Protein AF-0000000077121027 (afdb_homodimer)

Structure (mmCIF, N/CA/C/O backbone):
data_AF-0000000077121027-model_v1
#
loop_
_entity.id
_entity.type
_entity.pdbx_description
1 polymer 'Similar to stress responsive A/B barrel domain protein'
#
loop_
_atom_site.group_PDB
_atom_site.id
_atom_site.type_symbol
_atom_site.label_atom_id
_atom_site.label_alt_id
_atom_site.label_comp_id
_atom_site.label_asym_id
_atom_site.label_entity_id
_atom_site.label_seq_id
_atom_site.pdbx_PDB_ins_code
_atom_site.Cartn_x
_atom_site.Cartn_y
_atom_site.Cartn_z
_atom_site.occupancy
_atom_site.B_iso_or_equiv
_atom_site.auth_seq_id
_atom_site.auth_comp_id
_atom_site.auth_asym_id
_atom_site.auth_atom_id
_atom_site.pdbx_PDB_model_num
ATOM 1 N N . MET A 1 1 ? 12.188 3.838 -13.648 1 76.25 1 MET A N 1
ATOM 2 C CA . MET A 1 1 ? 11.18 2.961 -13.062 1 76.25 1 MET A CA 1
ATOM 3 C C . MET A 1 1 ? 10.57 3.59 -11.812 1 76.25 1 MET A C 1
ATOM 5 O O . MET A 1 1 ? 11.281 4.152 -10.984 1 76.25 1 MET A O 1
ATOM 9 N N . PRO A 1 2 ? 9.32 3.598 -11.68 1 83.75 2 PRO A N 1
ATOM 10 C CA . PRO A 1 2 ? 8.734 4.285 -10.523 1 83.75 2 PRO A CA 1
ATOM 11 C C . PRO A 1 2 ? 9.055 3.594 -9.203 1 83.75 2 PRO A C 1
ATOM 13 O O . PRO A 1 2 ? 9.422 2.416 -9.188 1 83.75 2 PRO A O 1
ATOM 16 N N . PHE A 1 3 ? 9.102 4.418 -8.195 1 87.81 3 PHE A N 1
ATOM 17 C CA . PHE A 1 3 ? 9.297 3.979 -6.82 1 87.81 3 PHE A CA 1
ATOM 18 C C . PHE A 1 3 ? 8.016 4.164 -6.012 1 87.81 3 PHE A C 1
ATOM 20 O O . PHE A 1 3 ? 7.395 5.23 -6.059 1 87.81 3 PHE A O 1
ATOM 27 N N . TYR A 1 4 ? 7.621 3.037 -5.355 1 90.06 4 TYR A N 1
ATOM 28 C CA . TYR A 1 4 ? 6.402 3.111 -4.562 1 90.06 4 TYR A CA 1
ATOM 29 C C . TYR A 1 4 ? 6.715 3.012 -3.072 1 90.06 4 TYR A C 1
ATOM 31 O O . TYR A 1 4 ? 7.562 2.217 -2.662 1 90.06 4 TYR A O 1
ATOM 39 N N . GLN A 1 5 ? 6.039 3.848 -2.303 1 90.94 5 GLN A N 1
ATOM 40 C CA . GLN A 1 5 ? 6.121 3.811 -0.845 1 90.94 5 GLN A CA 1
ATOM 41 C C . GLN A 1 5 ? 4.734 3.695 -0.221 1 90.94 5 GLN A C 1
ATOM 43 O O . GLN A 1 5 ? 3.82 4.441 -0.58 1 90.94 5 GLN A O 1
ATOM 48 N N . MET A 1 6 ? 4.617 2.699 0.62 1 92.06 6 MET A N 1
ATOM 49 C CA . MET A 1 6 ? 3.379 2.498 1.367 1 92.06 6 MET A CA 1
ATOM 50 C C . MET A 1 6 ? 3.57 2.838 2.842 1 92.06 6 MET A C 1
ATOM 52 O O . MET A 1 6 ? 4.523 2.377 3.469 1 92.06 6 MET A O 1
ATOM 56 N N . SER A 1 7 ? 2.709 3.711 3.303 1 93.25 7 SER A N 1
ATOM 57 C CA . SER A 1 7 ? 2.842 4.195 4.672 1 93.25 7 SER A CA 1
ATOM 58 C C . SER A 1 7 ? 1.546 4 5.453 1 93.25 7 SER A C 1
ATOM 60 O O . SER A 1 7 ? 0.454 4.109 4.895 1 93.25 7 SER A O 1
ATOM 62 N N . PHE A 1 8 ? 1.716 3.758 6.723 1 93.69 8 PHE A N 1
ATOM 63 C CA . PHE A 1 8 ? 0.616 3.586 7.664 1 93.69 8 PHE A CA 1
ATOM 64 C C . PHE A 1 8 ? 0.786 4.504 8.867 1 93.69 8 PHE A C 1
ATOM 66 O O . PHE A 1 8 ? 1.898 4.684 9.367 1 93.69 8 PHE A O 1
ATOM 73 N N . PHE A 1 9 ? -0.33 5.043 9.336 1 95.69 9 PHE A N 1
ATOM 74 C CA . PHE A 1 9 ? -0.286 6 10.43 1 95.69 9 PHE A CA 1
ATOM 75 C C . PHE A 1 9 ? -1.341 5.668 11.477 1 95.69 9 PHE A C 1
ATOM 77 O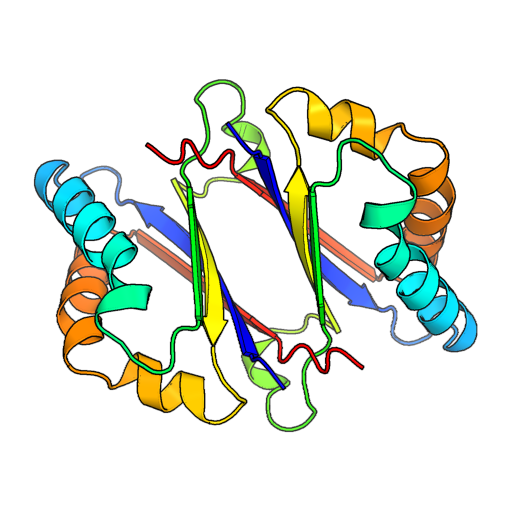 O . PHE A 1 9 ? -2.496 5.402 11.141 1 95.69 9 PHE A O 1
ATOM 84 N N . LYS A 1 10 ? -0.955 5.633 12.664 1 96.56 10 LYS A N 1
ATOM 85 C CA . LYS A 1 10 ? -1.857 5.52 13.805 1 96.56 10 LYS A CA 1
ATOM 86 C C . LYS A 1 10 ? -1.862 6.801 14.633 1 96.56 10 LYS A C 1
ATOM 88 O O . LYS A 1 10 ? -0.822 7.223 15.141 1 96.56 10 LYS A O 1
ATOM 93 N N . PHE A 1 11 ? -3.01 7.398 14.805 1 97.62 11 PHE A N 1
ATOM 94 C CA . PHE A 1 11 ? -3.111 8.648 15.547 1 97.62 11 PHE A CA 1
ATOM 95 C C . PHE A 1 11 ? -3.002 8.406 17.047 1 97.62 11 PHE A C 1
ATOM 97 O O . PHE A 1 11 ? -3.4 7.348 17.531 1 97.62 11 PHE A O 1
ATOM 104 N N . LYS A 1 12 ? -2.447 9.445 17.703 1 98.25 12 LYS A N 1
ATOM 105 C CA . LYS A 1 12 ? -2.574 9.469 19.156 1 98.25 12 LYS A CA 1
ATOM 106 C C . LYS A 1 12 ? -4.039 9.539 19.578 1 98.25 12 LYS A C 1
ATOM 108 O O . LYS A 1 12 ? -4.84 10.234 18.953 1 98.25 12 LYS A O 1
ATOM 113 N N . PRO A 1 13 ? -4.289 8.859 20.688 1 96.94 13 PRO A N 1
ATOM 114 C CA . PRO A 1 13 ? -5.68 8.914 21.141 1 96.94 13 PRO A CA 1
ATOM 115 C C . PRO A 1 13 ? -6.16 10.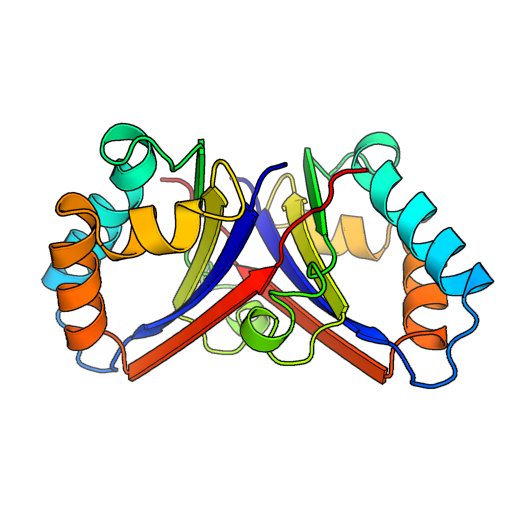336 21.422 1 96.94 13 PRO A C 1
ATOM 117 O O . PRO A 1 13 ? -7.352 10.633 21.281 1 96.94 13 PRO A O 1
ATOM 120 N N . ASP A 1 14 ? -5.27 11.219 21.719 1 97.38 14 ASP A N 1
ATOM 121 C CA . ASP A 1 14 ? -5.641 12.578 22.078 1 97.38 14 ASP A CA 1
ATOM 122 C C . ASP A 1 14 ? -5.188 13.578 21.016 1 97.38 14 ASP A C 1
ATOM 124 O O . ASP A 1 14 ? -5.082 14.781 21.297 1 97.38 14 ASP A O 1
ATOM 128 N N . ALA A 1 15 ? -4.922 13.062 19.875 1 97.75 15 ALA A N 1
ATOM 129 C CA . ALA A 1 15 ? -4.504 13.961 18.812 1 97.75 15 ALA A CA 1
ATOM 130 C C . ALA A 1 15 ? -5.566 15.023 18.531 1 97.75 15 ALA A C 1
ATOM 132 O O . ALA A 1 15 ? -6.762 14.719 18.516 1 97.75 15 ALA A O 1
ATOM 133 N N . ASP A 1 16 ? -5.133 16.25 18.297 1 97.75 16 ASP A N 1
ATOM 134 C CA . ASP A 1 16 ? -6.027 17.359 17.969 1 97.75 16 ASP A CA 1
ATOM 135 C C . ASP A 1 16 ? -6.684 17.156 16.609 1 97.75 16 ASP A C 1
ATOM 137 O O . ASP A 1 16 ? -5.996 17.109 15.578 1 97.75 16 ASP A O 1
ATOM 141 N N . PRO A 1 17 ? -8.039 17.094 16.594 1 97.12 17 PRO A N 1
ATOM 142 C CA . PRO A 1 17 ? -8.727 16.859 15.312 1 97.12 17 PRO A CA 1
ATOM 143 C C . PRO A 1 17 ? -8.438 17.938 14.273 1 97.12 17 PRO A C 1
ATOM 145 O O . PRO A 1 17 ? -8.414 17.656 13.078 1 97.12 17 PRO A O 1
ATOM 148 N N . ALA A 1 18 ? -8.219 19.078 14.711 1 97.81 18 ALA A N 1
ATOM 149 C CA . ALA A 1 18 ? -7.902 20.156 13.773 1 97.81 18 ALA A CA 1
ATOM 150 C C . ALA A 1 18 ? -6.551 19.938 13.109 1 97.81 18 ALA A C 1
ATOM 152 O O . ALA A 1 18 ? -6.387 20.203 11.914 1 97.81 18 ALA A O 1
ATOM 153 N N . LEU A 1 19 ? -5.582 19.422 13.844 1 97.81 19 LEU A N 1
ATOM 154 C CA . LEU A 1 19 ? -4.266 19.125 13.289 1 97.81 19 LEU A CA 1
ATOM 155 C C . LEU A 1 19 ? -4.328 17.938 12.352 1 97.81 19 LEU A C 1
ATOM 157 O O . LEU A 1 19 ? -3.621 17.891 11.336 1 97.81 19 LEU A O 1
ATOM 161 N N . ILE A 1 20 ? -5.168 16.969 12.688 1 96.62 20 ILE A N 1
ATOM 162 C CA . ILE A 1 20 ? -5.371 15.82 11.805 1 96.62 20 ILE A CA 1
ATOM 163 C C . ILE A 1 20 ? -5.934 16.297 10.469 1 96.62 20 ILE A C 1
ATOM 165 O O . ILE A 1 20 ? -5.438 15.906 9.406 1 96.62 20 ILE A O 1
ATOM 169 N N . GLN A 1 21 ? -6.945 17.188 10.523 1 95.94 21 GLN A N 1
ATOM 170 C CA . GLN A 1 21 ? -7.555 17.688 9.297 1 95.94 21 GLN A CA 1
ATOM 171 C C . GLN A 1 21 ? -6.543 18.484 8.469 1 95.94 21 GLN A C 1
ATOM 173 O O . GLN A 1 21 ? -6.504 18.344 7.242 1 95.94 21 GLN A O 1
ATOM 178 N N . GLU A 1 22 ? -5.793 19.266 9.141 1 96.75 22 GLU A N 1
ATOM 179 C CA . GLU A 1 22 ? -4.742 20.016 8.453 1 96.75 22 GLU A CA 1
ATOM 180 C C . GLU A 1 22 ? -3.744 19.078 7.785 1 96.75 22 GLU A C 1
ATOM 182 O O . GLU A 1 22 ? -3.369 19.281 6.629 1 96.75 22 GLU A O 1
ATOM 187 N N . TRP A 1 23 ? -3.326 18.031 8.492 1 96.94 23 TRP A N 1
ATOM 188 C CA . TRP A 1 23 ? -2.367 17.047 7.996 1 96.94 23 TRP A CA 1
ATOM 189 C C . TRP A 1 23 ? -2.908 16.328 6.762 1 96.94 23 TRP A C 1
ATOM 191 O O . TRP A 1 23 ? -2.217 16.219 5.746 1 96.94 23 TRP A O 1
ATOM 201 N N . LEU A 1 24 ? -4.129 15.938 6.832 1 94.06 24 LEU A N 1
ATOM 202 C CA . LEU A 1 24 ? -4.766 15.25 5.711 1 94.06 24 LEU A CA 1
ATOM 203 C C . LEU A 1 24 ? -4.859 16.172 4.496 1 94.06 24 LEU A C 1
ATOM 205 O O . LEU A 1 24 ? -4.555 15.758 3.377 1 94.06 24 LEU A O 1
ATOM 209 N N . ALA A 1 25 ? -5.262 17.406 4.703 1 94 25 ALA A N 1
ATOM 210 C CA . ALA A 1 25 ? -5.43 18.375 3.617 1 94 25 ALA A CA 1
ATOM 211 C C . ALA A 1 25 ? -4.102 18.656 2.924 1 94 25 ALA A C 1
ATOM 213 O O . ALA A 1 25 ? -4.023 18.672 1.693 1 94 25 ALA A O 1
ATOM 214 N N . ILE A 1 26 ? -3.051 18.859 3.68 1 94.81 26 ILE A N 1
ATOM 215 C CA . ILE A 1 26 ? -1.741 19.156 3.111 1 94.81 26 ILE A CA 1
ATOM 216 C C . ILE A 1 26 ? -1.213 17.938 2.359 1 94.81 26 ILE A C 1
ATOM 218 O O . ILE A 1 26 ? -0.675 18.062 1.257 1 94.81 26 ILE A O 1
ATOM 222 N N . SER A 1 27 ? -1.345 16.75 2.969 1 93.69 27 SER A N 1
ATOM 223 C CA . SER A 1 27 ? -0.814 15.523 2.389 1 93.69 27 SER A CA 1
ATOM 224 C C . SER A 1 27 ? -1.435 15.242 1.024 1 93.69 27 SER A C 1
ATOM 226 O O . SER A 1 27 ? -0.752 14.773 0.111 1 93.69 27 SER A O 1
ATOM 228 N N . LYS A 1 28 ? -2.65 15.609 0.901 1 91.06 28 LYS A N 1
ATOM 229 C CA . LYS A 1 28 ? -3.365 15.336 -0.341 1 91.06 28 LYS A CA 1
ATOM 230 C C . LYS A 1 28 ? -2.848 16.203 -1.48 1 91.06 28 LYS A C 1
ATOM 232 O O . LYS A 1 28 ? -3.053 15.891 -2.654 1 91.06 28 LYS A O 1
ATOM 237 N N . THR A 1 29 ? -2.209 17.266 -1.188 1 94.5 29 THR A N 1
ATOM 238 C CA . THR A 1 29 ? -1.787 18.219 -2.215 1 94.5 29 THR A CA 1
ATOM 239 C C . THR A 1 29 ? -0.363 17.906 -2.674 1 94.5 29 THR A C 1
ATOM 241 O O . THR A 1 29 ? 0.159 18.578 -3.57 1 94.5 29 THR A O 1
ATOM 244 N N . MET A 1 30 ? 0.284 16.938 -2.139 1 95.31 30 MET A N 1
ATOM 245 C CA . MET A 1 30 ? 1.694 16.656 -2.389 1 95.31 30 MET A CA 1
ATOM 246 C C . MET A 1 30 ? 1.944 16.391 -3.871 1 95.31 30 MET A C 1
ATOM 248 O O . MET A 1 30 ? 2.924 16.891 -4.434 1 95.31 30 MET A O 1
ATOM 252 N N . PRO A 1 31 ? 1.089 15.664 -4.566 1 96.06 31 PRO A N 1
ATOM 253 C CA . PRO A 1 31 ? 1.354 15.445 -5.992 1 96.06 31 PRO A CA 1
ATOM 254 C C . PRO A 1 31 ? 1.432 16.75 -6.789 1 96.06 31 PRO A C 1
ATOM 256 O O . PRO A 1 31 ? 2.178 16.828 -7.766 1 96.06 31 PRO A O 1
ATOM 259 N N . GLU A 1 32 ? 0.711 17.734 -6.348 1 97.25 32 GLU A N 1
ATOM 260 C CA . GLU A 1 32 ? 0.702 19.031 -7.031 1 97.25 32 GLU A CA 1
ATOM 261 C C . GLU A 1 32 ? 1.909 19.875 -6.637 1 97.25 32 GLU A C 1
ATOM 263 O O . GLU A 1 32 ? 2.377 20.703 -7.418 1 97.25 32 GLU A O 1
ATOM 268 N N . LYS A 1 33 ? 2.461 19.672 -5.5 1 97.5 33 LYS A N 1
ATOM 269 C CA . LYS A 1 33 ? 3.441 20.594 -4.941 1 97.5 33 LYS A CA 1
ATOM 270 C C . LYS A 1 33 ? 4.852 20.016 -5.02 1 97.5 33 LYS A C 1
ATOM 272 O O . LYS A 1 33 ? 5.836 20.766 -4.949 1 97.5 33 LYS A O 1
ATOM 277 N N . ILE A 1 34 ? 4.961 18.672 -5.086 1 97.69 34 ILE A N 1
ATOM 278 C CA . ILE A 1 34 ? 6.262 18.016 -5.066 1 97.69 34 ILE A CA 1
ATOM 279 C C . ILE A 1 34 ? 6.5 17.297 -6.395 1 97.69 34 ILE A C 1
ATOM 281 O O . ILE A 1 34 ? 5.918 16.234 -6.652 1 97.69 34 ILE A O 1
ATOM 285 N N . PRO A 1 35 ? 7.387 17.734 -7.199 1 97.44 35 PRO A N 1
ATOM 286 C CA . PRO A 1 35 ? 7.5 17.312 -8.594 1 97.44 35 PRO A CA 1
ATOM 287 C C . PRO A 1 35 ? 7.801 15.812 -8.734 1 97.44 35 PRO A C 1
ATOM 289 O O . PRO A 1 35 ? 7.367 15.18 -9.695 1 97.44 35 PRO A O 1
ATOM 292 N N . CYS A 1 36 ? 8.469 15.258 -7.848 1 96.56 36 CYS A N 1
ATOM 293 C CA . CYS A 1 36 ? 8.859 13.859 -8 1 96.56 36 CYS A CA 1
ATOM 294 C C . CYS A 1 36 ? 7.719 12.922 -7.621 1 96.56 36 CYS A C 1
ATOM 296 O O . CYS A 1 36 ? 7.828 11.711 -7.773 1 96.56 36 CYS A O 1
ATOM 298 N N . VAL A 1 37 ? 6.594 13.445 -7.078 1 96.62 37 VAL A N 1
ATOM 299 C CA . VAL A 1 37 ? 5.426 12.641 -6.734 1 96.62 37 VAL A CA 1
ATOM 300 C C . VAL A 1 37 ? 4.523 12.484 -7.953 1 96.62 37 VAL A C 1
ATOM 302 O O . VAL A 1 37 ? 4.016 13.477 -8.484 1 96.62 37 VAL A O 1
ATOM 305 N N . ARG A 1 38 ? 4.328 11.312 -8.391 1 94.44 38 ARG A N 1
ATOM 306 C CA . ARG A 1 38 ? 3.479 11.031 -9.547 1 94.44 38 ARG A CA 1
ATOM 307 C C . ARG A 1 38 ? 2.021 10.875 -9.125 1 94.44 38 ARG A C 1
ATOM 309 O O . ARG A 1 38 ? 1.113 11.32 -9.828 1 94.44 38 ARG A O 1
ATOM 316 N N . SER A 1 39 ? 1.877 10.227 -8.062 1 92.94 39 SER A N 1
ATOM 317 C CA . SER A 1 39 ? 0.533 9.992 -7.551 1 92.94 39 SER A CA 1
ATOM 318 C C . SER A 1 39 ? 0.562 9.664 -6.059 1 92.94 39 SER A C 1
ATOM 320 O O . SER A 1 39 ? 1.587 9.219 -5.535 1 92.94 39 SER A O 1
ATOM 322 N N . LEU A 1 40 ? -0.485 9.906 -5.441 1 92.94 40 LEU A N 1
ATOM 323 C CA . LEU A 1 40 ? -0.701 9.602 -4.031 1 92.94 40 LEU A CA 1
ATOM 324 C C . LEU A 1 40 ? -2.148 9.195 -3.777 1 92.94 40 LEU A C 1
ATOM 326 O O . LEU A 1 40 ? -3.076 9.922 -4.145 1 92.94 40 LEU A O 1
ATOM 330 N N . VAL A 1 41 ? -2.297 8.039 -3.271 1 88.81 41 VAL A N 1
ATOM 331 C CA . VAL A 1 41 ? -3.604 7.609 -2.781 1 88.81 41 VAL A CA 1
ATOM 332 C C . VAL A 1 41 ? -3.537 7.375 -1.274 1 88.81 41 VAL A C 1
ATOM 334 O O . VAL A 1 41 ? -2.547 6.848 -0.764 1 88.81 41 VAL A O 1
ATOM 337 N N . ALA A 1 42 ? -4.48 7.922 -0.622 1 88.62 42 ALA A N 1
ATOM 338 C CA . ALA A 1 42 ? -4.566 7.773 0.8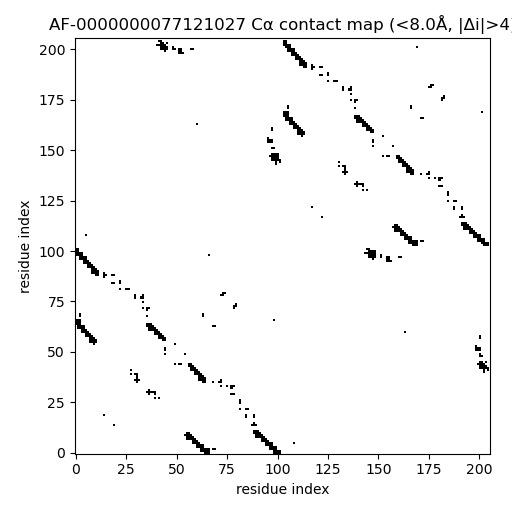29 1 88.62 42 ALA A CA 1
ATOM 339 C C . ALA A 1 42 ? -6.016 7.637 1.284 1 88.62 42 ALA A C 1
ATOM 341 O O . ALA A 1 42 ? -6.934 8.07 0.583 1 88.62 42 ALA A O 1
ATOM 342 N N . GLY A 1 43 ? -6.129 6.973 2.406 1 86.31 43 GLY A N 1
ATOM 343 C CA . GLY A 1 43 ? -7.48 6.832 2.926 1 86.31 43 GLY A CA 1
ATOM 344 C C . GLY A 1 43 ? -7.516 6.387 4.375 1 86.31 43 GLY A C 1
ATOM 345 O O . GLY A 1 43 ? -6.48 6.059 4.957 1 86.31 43 GLY A O 1
ATOM 346 N N . ARG A 1 44 ? -8.711 6.598 4.914 1 88 44 ARG A N 1
ATOM 347 C CA . ARG A 1 44 ? -9.055 6.141 6.254 1 88 44 ARG A CA 1
ATOM 348 C C . ARG A 1 44 ? -10.086 5.016 6.203 1 88 44 ARG A C 1
ATOM 350 O O . ARG A 1 44 ? -10.898 4.957 5.277 1 88 44 ARG A O 1
ATOM 357 N N . PRO A 1 45 ? -9.945 4.102 7.16 1 85.25 45 PRO A N 1
ATOM 358 C CA . PRO A 1 45 ? -10.938 3.021 7.137 1 85.25 45 PRO A CA 1
ATOM 359 C C . PRO A 1 45 ? -12.359 3.514 7.395 1 85.25 45 PRO A C 1
ATOM 361 O O . PRO A 1 45 ? -12.562 4.383 8.242 1 85.25 45 PRO A O 1
ATOM 364 N N . ALA A 1 46 ? -13.258 2.959 6.566 1 79.69 46 ALA A N 1
ATOM 365 C CA . ALA A 1 46 ? -14.664 3.15 6.91 1 79.69 46 ALA A CA 1
ATOM 366 C C . ALA A 1 46 ? -15.016 2.424 8.203 1 79.69 46 ALA A C 1
ATOM 368 O O . ALA A 1 46 ? -14.398 1.41 8.539 1 79.69 46 ALA A O 1
ATOM 369 N N . GLY A 1 47 ? -15.945 2.949 8.883 1 77.88 47 GLY A N 1
ATOM 370 C CA . GLY A 1 47 ? -16.297 2.406 10.18 1 77.88 47 GLY A CA 1
ATOM 371 C C . GLY A 1 47 ? -16.5 0.901 10.172 1 77.88 47 GLY A C 1
ATOM 372 O O . GLY A 1 47 ? -15.938 0.192 11.008 1 77.88 47 GLY A O 1
ATOM 373 N N . GLN A 1 48 ? -17.203 0.315 9.234 1 78.75 48 GLN A N 1
ATOM 374 C CA . GLN A 1 48 ? -17.547 -1.103 9.195 1 78.75 48 GLN A CA 1
ATOM 375 C C . GLN A 1 48 ? -16.344 -1.949 8.781 1 78.75 48 GLN A C 1
ATOM 377 O O . GLN A 1 48 ? -16.359 -3.174 8.93 1 78.75 48 GLN A O 1
ATOM 382 N N . PHE A 1 49 ? -15.289 -1.277 8.352 1 79.75 49 PHE A N 1
ATOM 383 C CA . PHE A 1 49 ? -14.141 -2.021 7.852 1 79.75 49 PHE A CA 1
ATOM 384 C C . PHE A 1 49 ? -12.906 -1.759 8.711 1 79.75 49 PHE A C 1
ATOM 386 O O . PHE A 1 49 ? -11.789 -2.105 8.32 1 79.75 49 PHE A O 1
ATOM 393 N N . LYS A 1 50 ? -13.07 -1.168 9.836 1 83.44 50 LYS A N 1
ATOM 394 C CA . LYS A 1 50 ? -11.961 -0.818 10.719 1 83.44 50 LYS A CA 1
ATOM 395 C C . LYS A 1 50 ? -11.125 -2.047 11.062 1 83.44 50 LYS A C 1
ATOM 397 O O . LYS A 1 50 ? -9.906 -1.948 11.227 1 83.44 50 LYS A O 1
ATOM 402 N N . HIS A 1 51 ? -11.797 -3.217 11.133 1 86 51 HIS A N 1
ATOM 403 C CA . HIS A 1 51 ? -11.078 -4.434 11.492 1 86 51 HIS A CA 1
ATOM 404 C C . HIS A 1 51 ? -10.094 -4.836 10.398 1 86 51 HIS A C 1
ATOM 406 O O . HIS A 1 51 ? -9.094 -5.5 10.672 1 86 51 HIS A O 1
ATOM 412 N N . LEU A 1 52 ? -10.258 -4.418 9.18 1 84.69 52 LEU A N 1
ATOM 413 C CA . LEU A 1 52 ? -9.383 -4.746 8.055 1 84.69 52 LEU A CA 1
ATOM 414 C C . LEU A 1 52 ? -8.172 -3.826 8.016 1 84.69 52 LEU A C 1
ATOM 416 O O . LEU A 1 52 ? -7.188 -4.113 7.328 1 84.69 52 LEU A O 1
ATOM 420 N N . ALA A 1 53 ? -8.234 -2.705 8.75 1 89.12 53 ALA A N 1
ATOM 421 C CA . ALA A 1 53 ? -7.152 -1.723 8.75 1 89.12 53 ALA A CA 1
ATOM 422 C C . ALA A 1 53 ? -6.066 -2.102 9.758 1 89.12 53 ALA A C 1
ATOM 424 O O . ALA A 1 53 ? -5.023 -1.45 9.828 1 89.12 53 ALA A O 1
ATOM 425 N N . LYS A 1 54 ? -6.32 -3.1 10.602 1 91.19 54 LYS A N 1
ATOM 426 C CA . LYS A 1 54 ? -5.352 -3.688 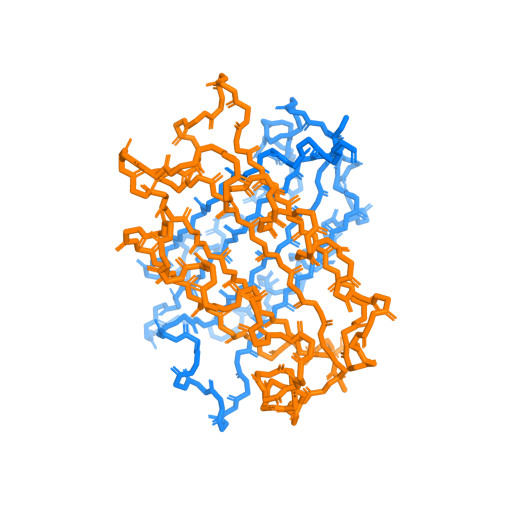11.523 1 91.19 54 LYS A CA 1
ATOM 427 C C . LYS A 1 54 ? -4.789 -2.639 12.477 1 91.19 54 LYS A C 1
ATOM 429 O O . LYS A 1 54 ? -3.586 -2.615 12.742 1 91.19 54 LYS A O 1
ATOM 434 N N . GLY A 1 55 ? -5.621 -1.685 12.875 1 91.81 55 GLY A N 1
ATOM 435 C CA . GLY A 1 55 ? -5.27 -0.728 13.914 1 91.81 55 GLY A CA 1
ATOM 436 C C . GLY A 1 55 ? -4.75 0.586 13.367 1 91.81 55 GLY A C 1
ATOM 437 O O . GLY A 1 55 ? -4.543 1.542 14.117 1 91.81 55 GLY A O 1
ATOM 438 N N . TRP A 1 56 ? -4.594 0.637 12.062 1 93.69 56 TRP A N 1
ATOM 439 C CA . TRP A 1 56 ? -4.109 1.871 11.453 1 93.69 56 TRP A CA 1
ATOM 440 C C . TRP A 1 56 ? -5.262 2.826 11.164 1 93.69 56 TRP A C 1
ATOM 442 O O . TRP A 1 56 ? -6.363 2.393 10.812 1 93.69 56 TRP A O 1
ATOM 452 N N . ASP A 1 57 ? -4.93 4.121 11.242 1 92.94 57 ASP A N 1
ATOM 453 C CA . ASP A 1 57 ? -5.957 5.133 11.031 1 92.94 57 ASP A CA 1
ATOM 454 C C . ASP A 1 57 ? -5.891 5.703 9.617 1 92.94 57 ASP A C 1
ATOM 456 O O . ASP A 1 57 ? -6.867 6.266 9.125 1 92.94 57 ASP A O 1
ATOM 460 N N . VAL A 1 58 ? -4.707 5.598 9.008 1 92.38 58 VAL A N 1
ATOM 461 C CA . VAL A 1 58 ? -4.496 6.059 7.637 1 92.38 58 VAL A CA 1
ATOM 462 C C . VAL A 1 58 ? -3.49 5.152 6.934 1 92.38 58 VAL A C 1
ATOM 464 O O . VAL A 1 58 ? -2.484 4.75 7.523 1 92.38 58 VAL A O 1
ATOM 467 N N . ALA A 1 59 ? -3.789 4.883 5.75 1 91.62 59 ALA A N 1
ATOM 468 C CA . ALA A 1 59 ? -2.814 4.266 4.855 1 91.62 59 ALA A CA 1
ATOM 469 C C . ALA A 1 59 ? -2.629 5.102 3.592 1 91.62 59 ALA A C 1
ATOM 471 O O . ALA A 1 59 ? -3.578 5.719 3.104 1 91.62 59 ALA A O 1
ATOM 472 N N . ALA A 1 60 ? -1.447 5.152 3.098 1 91.81 60 ALA A N 1
ATOM 473 C CA . ALA A 1 60 ? -1.124 5.91 1.892 1 91.81 60 ALA A CA 1
ATOM 474 C C . ALA A 1 60 ? -0.171 5.129 0.992 1 91.81 60 ALA A C 1
ATOM 476 O O . ALA A 1 60 ? 0.716 4.426 1.479 1 91.81 60 ALA A O 1
ATOM 477 N N . CYS A 1 61 ? -0.374 5.238 -0.256 1 90.94 61 CYS A N 1
ATOM 478 C CA . CYS A 1 61 ? 0.532 4.754 -1.291 1 90.94 61 CYS A CA 1
ATOM 479 C C . CYS A 1 61 ? 0.96 5.887 -2.215 1 90.94 61 CYS A C 1
ATOM 481 O O . CYS A 1 61 ? 0.123 6.508 -2.871 1 90.94 61 CYS A O 1
ATOM 483 N N . ILE A 1 62 ? 2.244 6.141 -2.246 1 92.44 62 ILE A N 1
ATOM 484 C CA . ILE A 1 62 ? 2.785 7.223 -3.059 1 92.44 62 ILE A CA 1
ATOM 485 C C . ILE A 1 62 ? 3.668 6.648 -4.164 1 92.44 62 ILE A C 1
ATOM 487 O O . ILE A 1 62 ? 4.43 5.707 -3.932 1 92.44 62 ILE A O 1
ATOM 491 N N . GLU A 1 63 ? 3.457 7.109 -5.324 1 91.5 63 GLU A N 1
ATOM 492 C CA . GLU A 1 63 ? 4.285 6.801 -6.488 1 91.5 63 GLU A CA 1
ATOM 493 C C . GLU A 1 63 ? 5.277 7.922 -6.777 1 91.5 63 GLU A C 1
ATOM 495 O O . GLU A 1 63 ? 4.879 9.078 -6.938 1 91.5 63 GLU A O 1
ATOM 500 N N . LEU A 1 64 ? 6.508 7.531 -6.809 1 93.19 64 LEU A N 1
ATOM 501 C CA . LEU A 1 64 ? 7.586 8.484 -7.059 1 93.19 64 LEU A CA 1
ATOM 502 C C . LEU A 1 64 ? 8.289 8.172 -8.375 1 93.19 64 LEU A C 1
ATOM 504 O O . LEU A 1 64 ? 8.164 7.066 -8.906 1 93.19 64 LEU A O 1
ATOM 508 N N . ASP A 1 65 ? 9.008 9.102 -8.852 1 92.5 65 ASP A N 1
ATOM 509 C CA . ASP A 1 65 ? 9.57 9.039 -10.203 1 92.5 65 ASP A CA 1
ATOM 510 C C . ASP A 1 65 ? 10.555 7.883 -10.328 1 92.5 65 ASP A C 1
ATOM 512 O O . ASP A 1 65 ? 10.516 7.125 -11.297 1 92.5 65 ASP A O 1
ATOM 516 N N . ASN A 1 66 ? 11.461 7.859 -9.422 1 86.81 66 ASN A N 1
ATOM 517 C CA . ASN A 1 66 ? 12.555 6.902 -9.523 1 86.81 66 ASN A CA 1
ATOM 518 C C . ASN A 1 66 ? 13.18 6.621 -8.156 1 86.81 66 ASN A C 1
ATOM 520 O O . ASN A 1 66 ? 12.688 7.109 -7.137 1 86.81 66 ASN A O 1
ATOM 524 N N . ALA A 1 67 ? 14.25 5.84 -8.164 1 83.44 67 ALA A N 1
ATOM 525 C CA . ALA A 1 67 ? 14.875 5.336 -6.945 1 83.44 67 ALA A CA 1
ATOM 526 C C . ALA A 1 67 ? 15.547 6.461 -6.168 1 83.44 67 ALA A C 1
ATOM 528 O O . ALA A 1 67 ? 15.867 6.309 -4.988 1 83.44 67 ALA A O 1
ATOM 529 N N . GLU A 1 68 ? 15.828 7.641 -6.793 1 85.88 68 GLU A N 1
ATOM 530 C CA . GLU A 1 68 ? 16.438 8.781 -6.117 1 85.88 68 GLU A CA 1
ATOM 531 C C . GLU A 1 68 ? 15.383 9.688 -5.5 1 85.88 68 GLU A C 1
ATOM 533 O O . GLU A 1 68 ? 15.695 10.539 -4.668 1 85.88 68 GLU A O 1
ATOM 538 N N . SER A 1 69 ? 14.117 9.445 -5.832 1 91.75 69 SER A N 1
ATOM 539 C CA . SER A 1 69 ? 13.031 10.359 -5.496 1 91.75 69 SER A CA 1
ATOM 540 C C . SER A 1 69 ? 12.711 10.312 -4.008 1 91.75 69 SER A C 1
ATOM 542 O O . SER A 1 69 ? 12.297 11.32 -3.426 1 91.75 69 SER A O 1
ATOM 544 N N . PRO A 1 70 ? 12.883 9.133 -3.373 1 88.88 70 PRO A N 1
ATOM 545 C CA . PRO A 1 70 ? 12.562 9.125 -1.942 1 88.88 70 PRO A CA 1
ATOM 546 C C . PRO A 1 70 ? 13.336 10.18 -1.16 1 88.88 70 PRO A C 1
ATOM 548 O O . PRO A 1 70 ? 12.766 10.875 -0.315 1 88.88 70 PRO A O 1
ATOM 551 N N . LYS A 1 71 ? 14.562 10.312 -1.443 1 88.56 71 LYS A N 1
ATOM 552 C CA . LYS A 1 71 ? 15.352 11.336 -0.768 1 88.56 71 LYS A CA 1
ATOM 553 C C . LYS A 1 71 ? 14.867 12.734 -1.139 1 88.56 71 LYS A C 1
ATOM 555 O O . LYS A 1 71 ? 14.711 13.594 -0.269 1 88.56 71 LYS A O 1
ATOM 560 N N . GLU A 1 72 ? 14.68 12.945 -2.402 1 94.06 72 GLU A N 1
ATOM 561 C CA . GLU A 1 72 ? 14.133 14.219 -2.877 1 94.06 72 GLU A CA 1
ATOM 562 C C . GLU A 1 72 ? 12.812 14.539 -2.197 1 94.06 72 GLU A C 1
ATOM 564 O O . GLU A 1 72 ? 12.594 15.664 -1.75 1 94.06 72 GLU A O 1
ATOM 569 N N . PHE A 1 73 ? 11.969 13.539 -2.141 1 94.62 73 PHE A N 1
ATOM 570 C CA . PHE A 1 73 ? 10.656 13.672 -1.525 1 94.62 73 PHE A CA 1
ATOM 571 C C . PHE A 1 73 ? 10.781 14.023 -0.048 1 94.62 73 PHE A C 1
ATOM 573 O O . PHE A 1 73 ? 10.18 14.992 0.417 1 94.62 73 PHE A O 1
ATOM 580 N N . GLN A 1 74 ? 11.609 13.328 0.628 1 92.12 74 GLN A N 1
ATOM 581 C CA . GLN A 1 74 ? 11.758 13.484 2.07 1 92.12 74 GLN A CA 1
ATOM 582 C C . GLN A 1 74 ? 12.32 14.859 2.416 1 92.12 74 GLN A C 1
ATOM 584 O O . GLN A 1 74 ? 11.945 15.453 3.434 1 92.12 74 GLN A O 1
ATOM 589 N N . GLU A 1 75 ? 13.141 15.359 1.582 1 94.81 75 GLU A N 1
ATOM 590 C CA . GLU A 1 75 ? 13.844 16.609 1.886 1 94.81 75 GLU A CA 1
ATOM 591 C C . GLU A 1 75 ? 13.133 17.797 1.26 1 94.81 75 GLU A C 1
ATOM 593 O O . GLU A 1 75 ? 13.531 18.953 1.481 1 94.81 75 GLU A O 1
ATOM 598 N N . HIS A 1 76 ? 12.188 17.547 0.507 1 97.12 76 HIS A N 1
ATOM 599 C CA . HIS A 1 76 ? 11.492 18.656 -0.153 1 97.12 76 HIS A CA 1
ATOM 600 C C . HIS A 1 76 ? 10.852 19.594 0.864 1 97.12 76 HIS A C 1
ATOM 602 O O . HIS A 1 76 ? 10.273 19.141 1.855 1 97.12 76 HIS A O 1
ATOM 608 N N . PRO A 1 77 ? 10.875 20.875 0.639 1 97.56 77 PRO A N 1
ATOM 609 C CA . PRO A 1 77 ? 10.32 21.844 1.59 1 97.56 77 PRO A CA 1
ATOM 610 C C . PRO A 1 77 ? 8.828 21.625 1.854 1 97.56 77 PRO A C 1
ATOM 612 O O . PRO A 1 77 ? 8.375 21.781 2.988 1 97.56 77 PRO A O 1
ATOM 615 N N . GLU A 1 78 ? 8.148 21.156 0.84 1 97.31 78 GLU A N 1
ATOM 616 C CA . GLU A 1 78 ? 6.703 20.984 0.969 1 97.31 78 GLU A CA 1
ATOM 617 C C . GLU A 1 78 ? 6.367 19.75 1.789 1 97.31 78 GLU A C 1
ATOM 619 O O . GLU A 1 78 ? 5.219 19.547 2.189 1 97.31 78 GLU A O 1
ATOM 624 N N . HIS A 1 79 ? 7.316 18.875 2.037 1 96.88 79 HIS A N 1
ATOM 625 C CA . HIS A 1 79 ? 7.07 17.688 2.828 1 96.88 79 HIS A CA 1
ATOM 626 C C . HIS A 1 79 ? 7.402 17.906 4.297 1 96.88 79 HIS A C 1
ATOM 628 O O . HIS A 1 79 ? 7.004 17.125 5.16 1 96.88 79 HIS A O 1
ATOM 634 N N . VAL A 1 80 ? 8.008 19.047 4.656 1 95.44 80 VAL A N 1
ATOM 635 C CA . VAL A 1 80 ? 8.461 19.328 6.02 1 95.44 80 VAL A CA 1
ATOM 636 C C . VAL A 1 80 ? 7.258 19.453 6.949 1 95.44 80 VAL A C 1
ATOM 638 O O . VAL A 1 80 ? 7.195 18.781 7.98 1 95.44 80 VAL A O 1
ATOM 641 N N . ARG A 1 81 ? 6.355 20.25 6.621 1 95.62 81 ARG A N 1
ATOM 642 C CA . ARG A 1 81 ? 5.219 20.5 7.504 1 95.62 81 ARG A CA 1
ATOM 643 C C . ARG A 1 81 ? 4.41 19.234 7.727 1 95.62 81 ARG A C 1
ATOM 645 O O . ARG A 1 81 ? 4.098 18.875 8.867 1 95.62 81 ARG A O 1
ATOM 652 N N . PRO A 1 82 ? 4.039 18.516 6.66 1 96.56 82 PRO A N 1
ATOM 653 C CA . PRO A 1 82 ? 3.328 17.266 6.922 1 96.56 82 PRO A CA 1
ATOM 654 C C . PRO A 1 82 ? 4.113 16.312 7.824 1 96.56 82 PRO A C 1
ATOM 656 O O . PRO A 1 82 ? 3.527 15.625 8.664 1 96.56 82 PRO A O 1
ATOM 659 N N . ARG A 1 83 ? 5.324 16.297 7.645 1 95.75 83 ARG A N 1
ATOM 660 C CA . ARG A 1 83 ? 6.152 15.43 8.484 1 95.75 83 ARG A CA 1
ATOM 661 C C . ARG A 1 83 ? 6.098 15.867 9.938 1 95.75 83 ARG A C 1
ATOM 663 O O . ARG A 1 83 ? 5.969 15.031 10.836 1 95.75 83 ARG A O 1
ATOM 670 N N . GLU A 1 84 ? 6.207 17.125 10.195 1 96.62 84 GLU A N 1
ATOM 671 C CA . GLU A 1 84 ? 6.117 17.656 11.547 1 96.62 84 GLU A CA 1
ATOM 672 C C . GLU A 1 84 ? 4.758 17.375 12.172 1 96.62 84 GLU A C 1
ATOM 674 O O . GLU A 1 84 ? 4.672 16.984 13.336 1 96.62 84 GLU A O 1
ATOM 679 N N . LEU A 1 85 ? 3.76 17.625 11.406 1 97.88 85 LEU A N 1
ATOM 680 C CA . LEU A 1 85 ? 2.41 17.359 11.883 1 97.88 85 LEU A CA 1
ATOM 681 C C . LEU A 1 85 ? 2.234 15.875 12.211 1 97.88 85 LEU A C 1
ATOM 683 O O . LEU A 1 85 ? 1.638 15.523 13.234 1 97.88 85 LEU A O 1
ATOM 687 N N . SER A 1 86 ? 2.756 15.047 11.312 1 97.5 86 SER A N 1
ATOM 688 C CA . SER A 1 86 ? 2.67 13.609 11.555 1 97.5 86 SER A CA 1
ATOM 689 C C . SER A 1 86 ? 3.281 13.242 12.898 1 97.5 86 SER A C 1
ATOM 691 O O . SER A 1 86 ? 2.695 12.469 13.664 1 97.5 86 SER A O 1
ATOM 693 N N . ALA A 1 87 ? 4.402 13.852 13.242 1 96.62 87 ALA A N 1
ATOM 694 C CA . ALA A 1 87 ? 5.086 13.578 14.5 1 96.62 87 ALA A CA 1
ATOM 695 C C . ALA A 1 87 ? 4.238 14.031 15.688 1 96.62 87 ALA A C 1
ATOM 697 O O . ALA A 1 87 ? 4.309 13.43 16.766 1 96.62 87 ALA A O 1
ATOM 698 N N . GLN A 1 88 ? 3.492 14.992 15.492 1 97.5 88 GLN A N 1
ATOM 699 C CA . GLN A 1 88 ? 2.652 15.539 16.547 1 97.5 88 GLN A CA 1
ATOM 700 C C . GLN A 1 88 ? 1.405 14.688 16.766 1 97.5 88 GLN A C 1
ATOM 702 O O . GLN A 1 88 ? 0.976 14.469 17.891 1 97.5 88 GLN A O 1
ATOM 707 N N . ILE A 1 89 ? 0.906 14.125 15.727 1 98.38 89 ILE A N 1
ATOM 708 C CA . ILE A 1 89 ? -0.437 13.57 15.852 1 98.38 89 ILE A CA 1
ATOM 709 C C . ILE A 1 89 ? -0.363 12.047 15.891 1 98.38 89 ILE A C 1
ATOM 711 O O . ILE A 1 89 ? -1.334 11.383 16.25 1 98.38 89 ILE A O 1
ATOM 715 N N . CYS A 1 90 ? 0.699 11.484 15.445 1 98 90 CYS A N 1
ATOM 716 C CA . CYS A 1 90 ? 0.75 10.039 15.32 1 98 90 CYS A CA 1
ATOM 717 C C . CYS A 1 90 ? 1.486 9.414 16.5 1 98 90 CYS A C 1
ATOM 719 O O . CYS A 1 90 ? 2.498 9.953 16.953 1 98 90 CYS A O 1
ATOM 721 N N . ASP A 1 91 ? 0.969 8.32 16.906 1 97 91 ASP A N 1
ATOM 722 C CA . ASP A 1 91 ? 1.609 7.461 17.891 1 97 91 ASP A CA 1
ATOM 723 C C . ASP A 1 91 ? 2.613 6.52 17.234 1 97 91 ASP A C 1
ATOM 725 O O . ASP A 1 91 ? 3.646 6.195 17.828 1 97 91 ASP A O 1
ATOM 729 N N . ARG A 1 92 ? 2.238 6.074 16.078 1 95.44 92 ARG A N 1
ATOM 730 C CA . ARG A 1 92 ? 3.027 5.125 15.305 1 95.44 92 ARG A CA 1
ATOM 731 C C . ARG A 1 92 ? 2.883 5.383 13.812 1 95.44 92 ARG A C 1
ATOM 733 O O . ARG A 1 92 ? 1.8 5.73 13.336 1 95.44 92 ARG A O 1
ATOM 740 N N . ASN A 1 93 ? 3.967 5.258 13.117 1 94.81 93 ASN A N 1
ATOM 741 C CA . ASN A 1 93 ? 3.957 5.234 11.656 1 94.81 93 ASN A CA 1
ATOM 742 C C . ASN A 1 93 ? 4.926 4.195 11.102 1 94.81 93 ASN A C 1
ATOM 744 O O . ASN A 1 93 ? 5.938 3.887 11.734 1 94.81 93 ASN A O 1
ATOM 748 N N . GLU A 1 94 ? 4.52 3.559 10.102 1 92.62 94 GLU A N 1
ATOM 749 C CA . GLU A 1 94 ? 5.34 2.582 9.391 1 92.62 94 GLU A CA 1
ATOM 750 C C . GLU A 1 94 ? 5.34 2.848 7.891 1 92.62 94 GLU A C 1
ATOM 752 O O . GLU A 1 94 ? 4.289 3.1 7.301 1 92.62 94 GLU A O 1
ATOM 757 N N . THR A 1 95 ? 6.512 2.895 7.32 1 90.88 95 THR A N 1
ATOM 758 C CA . THR A 1 95 ? 6.648 3.043 5.875 1 90.88 95 THR A CA 1
ATOM 759 C C . THR A 1 95 ? 7.449 1.885 5.285 1 90.88 95 THR A C 1
ATOM 761 O O . THR A 1 95 ? 8.539 1.567 5.77 1 90.88 95 THR A O 1
ATOM 764 N N . VAL A 1 96 ? 6.828 1.229 4.406 1 85.19 96 VAL A N 1
ATOM 765 C CA . VAL A 1 96 ? 7.496 0.216 3.598 1 85.19 96 VAL A CA 1
ATOM 766 C C . VAL A 1 96 ? 7.723 0.75 2.186 1 85.19 96 VAL A C 1
ATOM 768 O O . VAL A 1 96 ? 6.777 1.184 1.52 1 85.19 96 VAL A O 1
ATOM 771 N N . SER A 1 97 ? 8.938 0.813 1.77 1 77.69 97 SER A N 1
ATOM 772 C CA . SER A 1 97 ? 9.281 1.294 0.435 1 77.69 97 SER A CA 1
ATOM 773 C C . SER A 1 97 ? 9.703 0.147 -0.476 1 77.69 97 SER A C 1
ATOM 775 O O . SER A 1 97 ? 10.562 -0.659 -0.11 1 77.69 97 SER A O 1
ATOM 777 N N . ILE A 1 98 ? 8.992 -0.034 -1.504 1 72.88 98 ILE A N 1
ATOM 778 C CA . ILE A 1 98 ? 9.32 -1.085 -2.461 1 72.88 98 ILE A CA 1
ATOM 779 C C . ILE A 1 98 ? 9.477 -0.483 -3.855 1 72.88 98 ILE A C 1
ATOM 781 O O . ILE A 1 98 ? 8.742 0.435 -4.227 1 72.88 98 ILE A O 1
ATOM 785 N N . MET A 1 99 ? 10.695 -0.597 -4.438 1 63.97 99 MET A N 1
ATOM 786 C CA . MET A 1 99 ? 10.922 -0.225 -5.832 1 63.97 99 MET A CA 1
ATOM 787 C C . MET A 1 99 ? 10.234 -1.204 -6.777 1 63.97 99 MET A C 1
ATOM 789 O O . MET A 1 99 ? 10.32 -2.42 -6.59 1 63.97 99 MET A O 1
ATOM 793 N N . PHE A 1 100 ? 9.117 -0.752 -7.441 1 59.06 100 PHE A N 1
ATOM 794 C CA . PHE A 1 100 ? 8.5 -1.607 -8.445 1 59.06 100 PHE A CA 1
ATOM 795 C C . PHE A 1 100 ? 9.359 -1.682 -9.703 1 59.06 100 PHE A C 1
ATOM 797 O O . PHE A 1 100 ? 9.805 -0.654 -10.219 1 59.06 100 PHE A O 1
ATOM 804 N N . GLU A 1 101 ? 10.328 -2.553 -9.93 1 49.41 101 GLU A N 1
ATOM 805 C CA . GLU A 1 101 ? 10.703 -2.756 -11.32 1 49.41 101 GLU A CA 1
ATOM 806 C C . GLU A 1 101 ? 9.516 -3.227 -12.156 1 49.41 101 GLU A C 1
ATOM 808 O O . GLU A 1 101 ? 8.883 -4.23 -11.828 1 49.41 101 GLU A O 1
ATOM 813 N N . VAL A 1 102 ? 8.539 -2.258 -12.375 1 44.19 102 VAL A N 1
ATOM 814 C CA . VAL A 1 102 ? 7.582 -2.715 -13.383 1 44.19 102 VAL A CA 1
ATOM 815 C C . VAL A 1 102 ? 8.328 -3.371 -14.539 1 44.19 102 VAL A C 1
ATOM 817 O O . VAL A 1 102 ? 9.117 -2.717 -15.227 1 44.19 102 VAL A O 1
ATOM 820 N N . GLU A 1 103 ? 8.773 -4.617 -14.445 1 37.69 103 GLU A N 1
ATOM 821 C CA . GLU A 1 103 ? 9.219 -5.188 -15.719 1 37.69 103 GLU A CA 1
ATOM 822 C C . GLU A 1 103 ? 8.117 -5.129 -16.766 1 37.69 103 GLU A C 1
ATOM 824 O O . GLU A 1 103 ? 6.934 -5.27 -16.438 1 37.69 103 GLU A O 1
ATOM 829 N N . MET B 1 1 ? -17.016 4.684 -4.195 1 75.62 1 MET B N 1
ATOM 830 C CA . MET B 1 1 ? -15.695 5.09 -3.74 1 75.62 1 MET B CA 1
ATOM 831 C C . MET B 1 1 ? -14.719 3.922 -3.803 1 75.62 1 MET B C 1
ATOM 833 O O . MET B 1 1 ? -15.047 2.809 -3.387 1 75.62 1 MET B O 1
ATOM 837 N N . PRO B 1 2 ? -13.609 4.062 -4.359 1 83.12 2 PRO B N 1
ATOM 838 C CA . PRO B 1 2 ? -12.711 2.916 -4.504 1 83.12 2 PRO B CA 1
ATOM 839 C C . PRO B 1 2 ? -12.195 2.402 -3.164 1 83.12 2 PRO B C 1
ATOM 841 O O . PRO B 1 2 ? -12.227 3.125 -2.164 1 83.12 2 PRO B O 1
ATOM 844 N N . PHE B 1 3 ? -11.922 1.142 -3.162 1 87.69 3 PHE B N 1
ATOM 845 C CA . PHE B 1 3 ? -11.328 0.437 -2.029 1 87.69 3 PHE B CA 1
ATOM 846 C C . PHE B 1 3 ? -9.898 0.007 -2.346 1 87.69 3 PHE B C 1
ATOM 848 O O . PHE B 1 3 ? -9.633 -0.535 -3.42 1 87.69 3 PHE B O 1
ATOM 855 N N . TYR B 1 4 ? -8.992 0.38 -1.391 1 89.81 4 TYR B N 1
ATOM 856 C CA . TYR B 1 4 ? -7.59 0.039 -1.615 1 89.81 4 TYR B CA 1
ATOM 857 C C . TYR B 1 4 ? -7.113 -1.005 -0.612 1 89.81 4 TYR B C 1
ATOM 859 O O . TYR B 1 4 ? -7.461 -0.942 0.57 1 89.81 4 TYR B O 1
ATOM 867 N N . GLN B 1 5 ? -6.34 -1.962 -1.112 1 90.69 5 GLN B N 1
ATOM 868 C CA . GLN B 1 5 ? -5.695 -2.975 -0.283 1 90.69 5 GLN B CA 1
ATOM 869 C C . GLN B 1 5 ? -4.191 -3.021 -0.543 1 90.69 5 GLN B C 1
ATOM 871 O O . GLN B 1 5 ? -3.758 -3.07 -1.696 1 90.69 5 GLN B O 1
ATOM 876 N N . MET B 1 6 ? -3.457 -2.922 0.531 1 92.06 6 MET B N 1
ATOM 877 C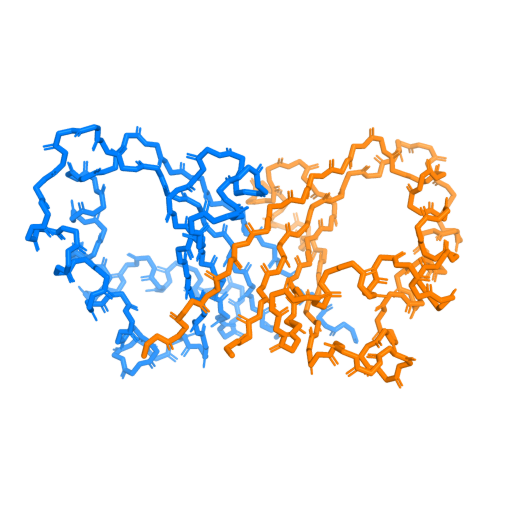 CA . MET B 1 6 ? -2.002 -3.027 0.468 1 92.06 6 MET B CA 1
ATOM 878 C C . MET B 1 6 ? -1.524 -4.34 1.081 1 92.06 6 MET B C 1
ATOM 880 O O . MET B 1 6 ? -1.913 -4.684 2.199 1 92.06 6 MET B O 1
ATOM 884 N N . SER B 1 7 ? -0.773 -5.055 0.292 1 93.25 7 SER B N 1
ATOM 885 C CA . SER B 1 7 ? -0.335 -6.379 0.723 1 93.25 7 SER B CA 1
ATOM 886 C C . SER B 1 7 ? 1.182 -6.512 0.642 1 93.25 7 SER B C 1
ATOM 888 O O . SER B 1 7 ? 1.813 -5.938 -0.249 1 93.25 7 SER B O 1
ATOM 890 N N . PHE B 1 8 ? 1.703 -7.289 1.551 1 93.69 8 PHE B N 1
ATOM 891 C CA . PHE B 1 8 ? 3.127 -7.598 1.63 1 93.69 8 PHE B CA 1
ATOM 892 C C . PHE B 1 8 ? 3.35 -9.102 1.688 1 93.69 8 PHE B C 1
ATOM 894 O O . PHE B 1 8 ? 2.605 -9.82 2.359 1 93.69 8 PHE B O 1
ATOM 901 N N . PHE B 1 9 ? 4.398 -9.555 1.021 1 95.88 9 PHE B N 1
ATOM 902 C CA . PHE B 1 9 ? 4.676 -10.984 0.941 1 95.88 9 PHE B CA 1
ATOM 903 C C . PHE B 1 9 ? 6.148 -11.266 1.212 1 95.88 9 PHE B C 1
ATOM 905 O O . PHE B 1 9 ? 7.023 -10.594 0.665 1 95.88 9 PHE B O 1
ATOM 912 N N . LYS B 1 10 ? 6.402 -12.156 2.037 1 96.75 10 LYS B N 1
ATOM 913 C CA . LYS B 1 10 ? 7.742 -12.68 2.273 1 96.75 10 LYS B CA 1
ATOM 914 C C . LYS B 1 10 ? 7.855 -14.125 1.799 1 96.75 10 LYS B C 1
ATOM 916 O O . LYS B 1 10 ? 7.129 -15.008 2.277 1 96.75 10 LYS B O 1
ATOM 921 N N . PHE B 1 11 ? 8.766 -14.398 0.901 1 97.69 11 PHE B N 1
ATOM 922 C CA . PHE B 1 11 ? 8.93 -15.742 0.355 1 97.69 11 PHE B CA 1
ATOM 923 C C . PHE B 1 11 ? 9.617 -16.656 1.36 1 97.69 11 PHE B C 1
ATOM 925 O O . PHE B 1 11 ? 10.43 -16.203 2.164 1 97.69 11 PHE B O 1
ATOM 932 N N . LYS B 1 12 ? 9.227 -17.938 1.236 1 98.25 12 LYS B N 1
ATOM 933 C CA . LYS B 1 12 ? 10.031 -18.953 1.918 1 98.25 12 LYS B CA 1
ATOM 934 C C . LYS B 1 12 ? 11.461 -18.969 1.386 1 98.25 12 LYS B C 1
ATOM 936 O O . LYS B 1 12 ? 11.68 -18.828 0.183 1 98.25 12 LYS B O 1
ATOM 941 N N . PRO B 1 13 ? 12.344 -19.25 2.316 1 96.94 13 PRO B N 1
ATOM 942 C CA . PRO B 1 13 ? 13.734 -19.297 1.847 1 96.94 13 PRO B CA 1
ATOM 943 C C . PRO B 1 13 ? 13.953 -20.344 0.756 1 96.94 13 PRO B C 1
ATOM 945 O O . PRO B 1 13 ? 14.82 -20.188 -0.1 1 96.94 13 PRO B O 1
ATOM 948 N N . ASP B 1 14 ? 13.148 -21.344 0.728 1 97.38 14 ASP B N 1
ATOM 949 C CA . ASP B 1 14 ? 13.336 -22.438 -0.22 1 97.38 14 ASP B CA 1
ATOM 950 C C . ASP B 1 14 ? 12.211 -22.469 -1.258 1 97.38 14 ASP B C 1
ATOM 952 O O . ASP B 1 14 ? 11.984 -23.484 -1.907 1 97.38 14 ASP B O 1
ATOM 956 N N . ALA B 1 15 ? 11.555 -21.375 -1.357 1 97.75 15 ALA B N 1
ATOM 957 C CA . ALA B 1 15 ? 10.484 -21.328 -2.344 1 97.75 15 ALA B CA 1
ATOM 958 C C . ALA B 1 15 ? 11.008 -21.609 -3.748 1 97.75 15 ALA B C 1
ATOM 960 O O . ALA B 1 15 ? 12.086 -21.141 -4.121 1 97.75 15 ALA B O 1
ATOM 961 N N . ASP B 1 16 ? 10.25 -22.359 -4.531 1 97.75 16 ASP B N 1
ATOM 962 C CA . ASP B 1 16 ? 10.602 -22.672 -5.914 1 97.75 16 ASP B CA 1
ATOM 963 C C . ASP B 1 16 ? 10.547 -21.422 -6.793 1 97.75 16 ASP B C 1
ATOM 965 O O . ASP B 1 16 ? 9.477 -20.828 -6.969 1 97.75 16 ASP B O 1
ATOM 969 N N . PRO B 1 17 ? 11.695 -21.078 -7.426 1 97.06 17 PRO B N 1
ATOM 970 C CA . PRO B 1 17 ? 11.719 -19.859 -8.25 1 97.06 17 PRO B CA 1
ATOM 971 C C . PRO B 1 17 ? 10.727 -19.922 -9.414 1 97.06 17 PRO B C 1
ATOM 973 O O . PRO B 1 17 ? 10.188 -18.891 -9.82 1 97.06 17 PRO B O 1
ATOM 976 N N . ALA B 1 18 ? 10.492 -21.062 -9.883 1 97.81 18 ALA B N 1
ATOM 977 C CA . ALA B 1 18 ? 9.531 -21.203 -10.977 1 97.81 18 ALA B CA 1
ATOM 978 C C . ALA B 1 18 ? 8.117 -20.875 -10.508 1 97.81 18 ALA B C 1
ATOM 980 O O . ALA B 1 18 ? 7.336 -20.25 -11.242 1 97.81 18 ALA B O 1
ATOM 981 N N . LEU B 1 19 ? 7.777 -21.266 -9.297 1 97.81 19 LEU B N 1
ATOM 982 C CA . LEU B 1 19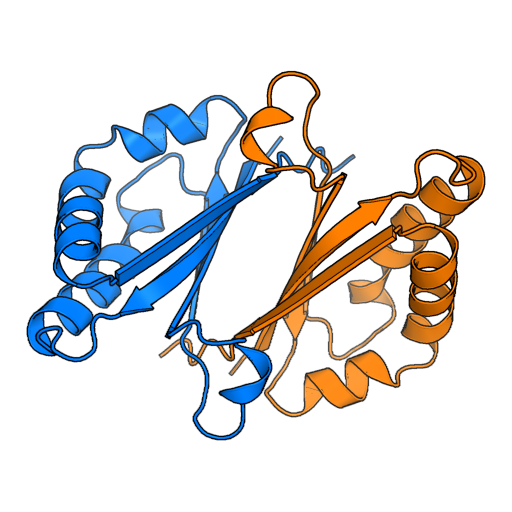 ? 6.461 -20.969 -8.742 1 97.81 19 LEU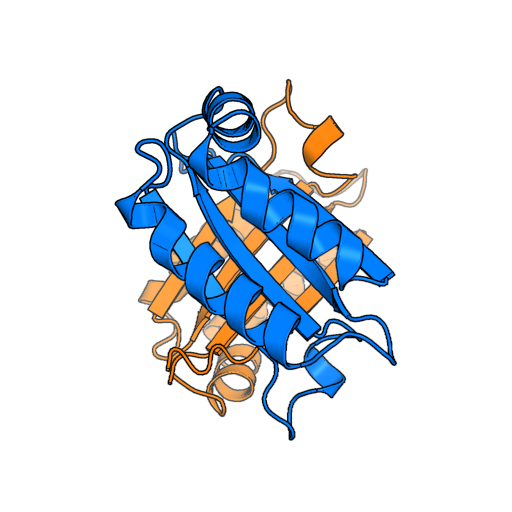 B CA 1
ATOM 983 C C . LEU B 1 19 ? 6.324 -19.484 -8.422 1 97.81 19 LEU B C 1
ATOM 985 O O . LEU B 1 19 ? 5.246 -18.906 -8.578 1 97.81 19 LEU B O 1
ATOM 989 N N . ILE B 1 20 ? 7.418 -18.875 -7.973 1 96.69 20 ILE B N 1
ATOM 990 C CA . ILE B 1 20 ? 7.422 -17.438 -7.723 1 96.69 20 ILE B CA 1
ATOM 991 C C . ILE B 1 20 ? 7.141 -16.688 -9.023 1 96.69 20 ILE B C 1
ATOM 993 O O . ILE B 1 20 ? 6.297 -15.781 -9.062 1 96.69 20 ILE B O 1
ATOM 997 N N . GLN B 1 21 ? 7.816 -17.094 -10.109 1 96.06 21 GLN B N 1
ATOM 998 C CA . GLN B 1 21 ? 7.625 -16.453 -11.406 1 96.06 21 GLN B CA 1
ATOM 999 C C . GLN B 1 21 ? 6.191 -16.625 -11.898 1 96.06 21 GLN B C 1
ATOM 1001 O O . GLN B 1 21 ? 5.59 -15.68 -12.422 1 96.06 21 GLN B O 1
ATOM 1006 N N . GLU B 1 22 ? 5.707 -17.797 -11.734 1 96.81 22 GLU B N 1
ATOM 1007 C CA . GLU B 1 22 ? 4.32 -18.047 -12.109 1 96.81 22 GLU B CA 1
ATOM 1008 C C . GLU B 1 22 ? 3.361 -17.172 -11.312 1 96.81 22 GLU B C 1
ATOM 1010 O O . GLU B 1 22 ? 2.439 -16.578 -11.875 1 96.81 22 GLU B O 1
ATOM 1015 N N . TRP B 1 23 ? 3.59 -17.047 -10.008 1 97.06 23 TRP B N 1
ATOM 1016 C CA . TRP B 1 23 ? 2.76 -16.25 -9.109 1 97.06 23 TRP B CA 1
ATOM 1017 C C . TRP B 1 23 ? 2.781 -14.789 -9.508 1 97.06 23 TRP B C 1
ATOM 1019 O O . TRP B 1 23 ? 1.729 -14.148 -9.617 1 97.06 23 TRP B O 1
ATOM 1029 N N . LEU B 1 24 ? 3.936 -14.281 -9.781 1 94.12 24 LEU B N 1
ATOM 1030 C CA . LEU B 1 24 ? 4.086 -12.891 -10.188 1 94.12 24 LEU B CA 1
ATOM 1031 C C . LEU B 1 24 ? 3.369 -12.633 -11.508 1 94.12 24 LEU B C 1
ATOM 1033 O O . LEU B 1 24 ? 2.666 -11.633 -11.656 1 94.12 24 LEU B O 1
ATOM 1037 N N . ALA B 1 25 ? 3.525 -13.531 -12.469 1 94.19 25 ALA B N 1
ATOM 1038 C CA . ALA B 1 25 ? 2.926 -13.383 -13.789 1 94.19 25 ALA B CA 1
ATOM 1039 C C . ALA B 1 25 ? 1.402 -13.375 -13.703 1 94.19 25 ALA B C 1
ATOM 1041 O O . ALA B 1 25 ? 0.742 -12.531 -14.312 1 94.19 25 ALA B O 1
ATOM 1042 N N . ILE B 1 26 ? 0.839 -14.273 -12.945 1 94.94 26 ILE B N 1
ATOM 1043 C CA . ILE B 1 26 ? -0.611 -14.367 -12.82 1 94.94 26 ILE B CA 1
ATOM 1044 C C . ILE B 1 26 ? -1.144 -13.125 -12.094 1 94.94 26 ILE B C 1
ATOM 1046 O O . ILE B 1 26 ? -2.16 -12.555 -12.5 1 94.94 26 ILE B O 1
ATOM 1050 N N . SER B 1 27 ? -0.478 -12.734 -11.008 1 93.94 27 SER B N 1
ATOM 1051 C CA . SER B 1 27 ? -0.929 -11.609 -10.195 1 93.94 27 SER B CA 1
ATOM 1052 C C . SER B 1 27 ? -1.002 -10.328 -11.016 1 93.94 27 SER B C 1
ATOM 1054 O O . SER B 1 27 ? -1.916 -9.523 -10.836 1 93.94 27 SER B O 1
ATOM 1056 N N . LYS B 1 28 ? -0.119 -10.211 -11.914 1 91.25 28 LYS B N 1
ATOM 1057 C CA . LYS B 1 28 ? -0.051 -9 -12.719 1 91.25 28 LYS B CA 1
ATOM 1058 C C . LYS B 1 28 ? -1.238 -8.906 -13.672 1 91.25 28 LYS B C 1
ATOM 1060 O O . LYS B 1 28 ? -1.562 -7.82 -14.164 1 91.25 28 LYS B O 1
ATOM 1065 N N . THR B 1 29 ? -1.876 -9.977 -13.961 1 94.75 29 THR B N 1
ATOM 1066 C CA . THR B 1 29 ? -2.945 -9.984 -14.953 1 94.75 29 THR B CA 1
ATOM 1067 C C . THR B 1 29 ? -4.305 -9.781 -14.289 1 94.75 29 THR B C 1
ATOM 1069 O O . THR B 1 29 ? -5.328 -9.719 -14.969 1 94.75 29 THR B O 1
ATOM 1072 N N . MET B 1 30 ? -4.363 -9.641 -13.016 1 95.5 30 MET B N 1
ATOM 1073 C CA . MET B 1 30 ? -5.613 -9.586 -12.258 1 95.5 30 MET B CA 1
ATOM 1074 C C . MET B 1 30 ? -6.484 -8.43 -12.734 1 95.5 30 MET B C 1
ATOM 1076 O O . MET B 1 30 ? -7.695 -8.594 -12.906 1 95.5 30 MET B O 1
ATOM 1080 N N . PRO B 1 31 ? -5.938 -7.246 -12.984 1 96.12 31 PRO B N 1
ATOM 1081 C CA . PRO B 1 31 ? -6.801 -6.156 -13.445 1 96.12 31 PRO B CA 1
ATOM 1082 C C . PRO B 1 31 ? -7.547 -6.496 -14.734 1 96.12 31 PRO B C 1
ATOM 1084 O O . PRO B 1 31 ? -8.672 -6.035 -14.938 1 96.12 31 PRO B O 1
ATOM 1087 N N . GLU B 1 32 ? -6.949 -7.316 -15.555 1 97.31 32 GLU B N 1
ATOM 1088 C CA . GLU B 1 32 ? -7.566 -7.699 -16.828 1 97.31 32 GLU B CA 1
ATOM 1089 C C . GLU B 1 32 ? -8.586 -8.82 -16.625 1 97.31 32 GLU B C 1
ATOM 1091 O O . GLU B 1 32 ? -9.539 -8.938 -17.391 1 97.31 32 GLU B O 1
ATOM 1096 N N . LYS B 1 33 ? -8.453 -9.609 -15.625 1 97.56 33 LYS B N 1
ATOM 1097 C CA . LYS B 1 33 ? -9.219 -10.844 -15.508 1 97.56 33 LYS B CA 1
ATOM 1098 C C . LYS B 1 33 ? -10.312 -10.719 -14.453 1 97.56 33 LYS B C 1
ATOM 1100 O O . LYS B 1 33 ? -11.273 -11.492 -14.453 1 97.56 33 LYS B O 1
ATOM 1105 N N . ILE B 1 34 ? -10.133 -9.797 -13.492 1 97.69 34 ILE B N 1
ATOM 1106 C CA . ILE B 1 34 ? -11.07 -9.656 -12.383 1 97.69 34 ILE B CA 1
ATOM 1107 C C . ILE B 1 34 ? -11.758 -8.297 -12.461 1 97.69 34 ILE B C 1
ATOM 1109 O O . ILE B 1 34 ? -11.156 -7.27 -12.133 1 97.69 34 ILE B O 1
ATOM 1113 N N . PRO B 1 35 ? -12.992 -8.219 -12.75 1 97.5 35 PRO B N 1
ATOM 1114 C CA . PRO B 1 35 ? -13.664 -6.973 -13.125 1 97.5 35 PRO B CA 1
ATOM 1115 C C . PRO B 1 35 ? -13.656 -5.938 -12 1 97.5 35 PRO B C 1
ATOM 1117 O O . PRO B 1 35 ? -13.609 -4.73 -12.273 1 97.5 35 PRO B O 1
ATOM 1120 N N . CYS B 1 36 ? -13.672 -6.324 -10.828 1 96.5 36 CYS B N 1
ATOM 1121 C CA . CYS B 1 36 ? -13.766 -5.355 -9.734 1 96.5 36 CYS B CA 1
ATOM 1122 C C . CYS B 1 36 ? -12.398 -4.738 -9.438 1 96.5 36 CYS B C 1
ATOM 1124 O O . CYS B 1 36 ? -12.297 -3.828 -8.617 1 96.5 36 CYS B O 1
ATOM 1126 N N . VAL B 1 37 ? -11.305 -5.227 -10.062 1 96.56 37 VAL B N 1
ATOM 1127 C CA . VAL B 1 37 ? -9.969 -4.664 -9.883 1 96.56 37 VAL B CA 1
ATOM 1128 C C . VAL B 1 37 ? -9.758 -3.51 -10.859 1 96.56 37 VAL B C 1
ATOM 1130 O O . VAL B 1 37 ? -9.812 -3.699 -12.078 1 96.56 37 VAL B O 1
ATOM 1133 N N . ARG B 1 38 ? -9.523 -2.359 -10.359 1 94.5 38 ARG B N 1
ATOM 1134 C CA . ARG B 1 38 ? -9.297 -1.179 -11.188 1 94.5 38 ARG B CA 1
ATOM 1135 C C . ARG B 1 38 ? -7.828 -1.044 -11.562 1 94.5 38 ARG B C 1
ATOM 1137 O O . ARG B 1 38 ? -7.5 -0.659 -12.68 1 94.5 38 ARG B O 1
ATOM 1144 N N . SER B 1 39 ? -7.043 -1.316 -10.617 1 92.88 39 SER B N 1
ATOM 1145 C CA . SER B 1 39 ? -5.602 -1.227 -10.836 1 92.88 39 SER B CA 1
ATOM 1146 C C . SER B 1 39 ? -4.836 -2.057 -9.812 1 92.88 39 SER B C 1
ATOM 1148 O O . SER B 1 39 ? -5.352 -2.352 -8.734 1 92.88 39 SER B O 1
ATOM 1150 N N . LEU B 1 40 ? -3.703 -2.428 -10.172 1 93 40 LEU B N 1
ATOM 1151 C CA . LEU B 1 40 ? -2.77 -3.162 -9.32 1 93 40 LEU B CA 1
ATOM 1152 C C . LEU B 1 40 ? -1.332 -2.742 -9.609 1 93 40 LEU B C 1
ATOM 1154 O O . LEU B 1 40 ? -0.889 -2.768 -10.758 1 93 40 LEU B O 1
ATOM 1158 N N . VAL B 1 41 ? -0.701 -2.277 -8.602 1 88.94 41 VAL B N 1
ATOM 1159 C CA . VAL B 1 41 ? 0.737 -2.039 -8.68 1 88.94 41 VAL B CA 1
ATOM 1160 C C . VAL B 1 41 ? 1.468 -2.947 -7.695 1 88.94 41 VAL B C 1
ATOM 1162 O O . VAL B 1 41 ? 0.995 -3.17 -6.578 1 88.94 41 VAL B O 1
ATOM 1165 N N . ALA B 1 42 ? 2.465 -3.559 -8.188 1 88.62 42 ALA B N 1
ATOM 1166 C CA . ALA B 1 42 ? 3.271 -4.457 -7.367 1 88.62 42 ALA B CA 1
ATOM 1167 C C . ALA B 1 42 ? 4.75 -4.355 -7.734 1 88.62 42 ALA B C 1
ATOM 1169 O O . ALA B 1 42 ? 5.09 -3.953 -8.852 1 88.62 42 ALA B O 1
ATOM 1170 N N . GLY B 1 43 ? 5.539 -4.668 -6.742 1 86.62 43 GLY B N 1
ATOM 1171 C CA . GLY B 1 43 ? 6.965 -4.633 -7.02 1 86.62 43 GLY B CA 1
ATOM 1172 C C . GLY B 1 43 ? 7.793 -5.367 -5.984 1 86.62 43 GLY B C 1
ATOM 1173 O O . GLY B 1 43 ? 7.27 -5.793 -4.949 1 86.62 43 GLY B O 1
ATOM 1174 N N . ARG B 1 44 ? 9.008 -5.621 -6.422 1 88.19 44 ARG B N 1
ATOM 1175 C CA . ARG B 1 44 ? 10.055 -6.195 -5.578 1 88.19 44 ARG B CA 1
ATOM 1176 C C . ARG B 1 44 ? 11.164 -5.184 -5.316 1 88.19 44 ARG B C 1
ATOM 1178 O O . ARG B 1 44 ? 11.438 -4.324 -6.16 1 88.19 44 ARG B O 1
ATOM 1185 N N . PRO B 1 45 ? 11.711 -5.266 -4.094 1 85.81 45 PRO B N 1
ATOM 1186 C CA . PRO B 1 45 ? 12.781 -4.305 -3.826 1 85.81 45 PRO B CA 1
ATOM 1187 C C . PRO B 1 45 ? 14.008 -4.523 -4.715 1 85.81 45 PRO B C 1
ATOM 1189 O O . PRO B 1 45 ? 14.398 -5.664 -4.961 1 85.81 45 PRO B O 1
ATOM 1192 N N . ALA B 1 46 ? 14.5 -3.359 -5.203 1 80.25 46 ALA B N 1
ATOM 1193 C CA . ALA B 1 46 ? 15.812 -3.428 -5.844 1 80.25 46 ALA B CA 1
ATOM 1194 C C . ALA B 1 46 ? 16.891 -3.787 -4.832 1 80.25 46 ALA B C 1
ATOM 1196 O O . ALA B 1 46 ? 16.781 -3.477 -3.645 1 80.25 46 ALA B O 1
ATOM 1197 N N . GLY B 1 47 ? 17.891 -4.441 -5.293 1 79.06 47 GLY B N 1
ATOM 1198 C CA . GLY B 1 47 ? 18.938 -4.914 -4.402 1 79.06 47 GLY B CA 1
ATOM 1199 C C . GLY B 1 47 ? 19.453 -3.85 -3.451 1 79.06 47 GLY B C 1
ATOM 1200 O O . GLY B 1 47 ? 19.562 -4.086 -2.246 1 79.06 47 GLY B O 1
ATOM 1201 N N . GLN B 1 48 ? 19.734 -2.639 -3.873 1 80 48 GLN B N 1
ATOM 1202 C CA . GLN B 1 48 ? 20.328 -1.577 -3.068 1 80 48 GLN B CA 1
ATOM 1203 C C . GLN B 1 48 ? 19.297 -0.973 -2.111 1 80 48 GLN B C 1
ATOM 1205 O O . GLN B 1 48 ? 19.656 -0.246 -1.183 1 80 48 GLN B O 1
ATOM 1210 N N . PHE B 1 49 ? 18.031 -1.349 -2.295 1 80.31 49 PHE B N 1
ATOM 1211 C CA . PHE B 1 49 ? 17 -0.74 -1.482 1 80.31 49 PHE B CA 1
ATOM 1212 C C . PHE B 1 49 ? 16.297 -1.787 -0.62 1 80.31 49 PHE B C 1
ATOM 1214 O O . PHE B 1 49 ? 15.242 -1.521 -0.037 1 80.31 49 PHE B O 1
ATOM 1221 N N . LYS B 1 50 ? 16.844 -2.955 -0.518 1 84.12 50 LYS B N 1
ATOM 1222 C CA . LYS B 1 50 ? 16.25 -4.055 0.237 1 84.12 50 LYS B CA 1
ATOM 1223 C C . LYS B 1 50 ? 15.984 -3.645 1.684 1 84.12 50 LYS B C 1
ATOM 1225 O O . LYS B 1 50 ? 15.016 -4.09 2.291 1 84.12 50 LYS B O 1
ATOM 1230 N N . HIS B 1 51 ? 16.844 -2.758 2.221 1 86.31 51 HIS B N 1
ATOM 1231 C CA . HIS B 1 51 ? 16.688 -2.342 3.609 1 86.31 51 HIS B CA 1
ATOM 1232 C C . HIS B 1 51 ? 15.43 -1.514 3.797 1 86.31 51 HIS B C 1
ATOM 1234 O O . HIS B 1 51 ? 14.859 -1.472 4.895 1 86.31 51 HIS B O 1
ATOM 1240 N N . LEU B 1 52 ? 14.875 -0.899 2.775 1 85 52 LEU B N 1
ATOM 1241 C CA . LEU B 1 52 ? 13.68 -0.07 2.842 1 85 52 LEU B CA 1
ATOM 1242 C C . LEU B 1 52 ? 12.422 -0.929 2.773 1 85 52 LEU B C 1
ATOM 1244 O O . LEU B 1 52 ? 11.328 -0.459 3.092 1 85 52 LEU B O 1
ATOM 1248 N N . ALA B 1 53 ? 12.578 -2.186 2.348 1 89.44 53 ALA B N 1
ATOM 1249 C CA . ALA B 1 53 ? 11.43 -3.084 2.189 1 89.44 53 ALA B CA 1
ATOM 1250 C C . ALA B 1 53 ? 11.094 -3.773 3.506 1 89.44 53 ALA B C 1
ATOM 1252 O O . ALA B 1 53 ? 10.094 -4.492 3.598 1 89.44 53 ALA B O 1
ATOM 1253 N N . LYS B 1 54 ? 11.945 -3.646 4.516 1 91.44 54 LYS B N 1
ATOM 1254 C CA . LYS B 1 54 ? 11.703 -4.113 5.879 1 91.44 54 LYS B CA 1
ATOM 1255 C C . LYS B 1 54 ? 11.445 -5.617 5.91 1 91.44 54 LYS B C 1
ATOM 1257 O O . LYS B 1 54 ? 10.547 -6.082 6.617 1 91.44 54 LYS B O 1
ATOM 1262 N N . GLY B 1 55 ? 12.117 -6.363 5.035 1 92.25 55 GLY B N 1
ATOM 1263 C CA . GLY B 1 55 ? 12.102 -7.816 5.07 1 92.25 55 GLY B CA 1
ATOM 1264 C C . GLY B 1 55 ? 11.094 -8.422 4.117 1 92.25 55 GLY B C 1
ATOM 1265 O O . GLY B 1 55 ? 11.055 -9.641 3.936 1 92.25 55 GLY B O 1
ATOM 1266 N N . TRP B 1 56 ? 10.32 -7.562 3.477 1 93.94 56 TRP B N 1
ATOM 1267 C CA . TRP B 1 56 ? 9.336 -8.07 2.527 1 93.94 56 TRP B CA 1
ATOM 1268 C C . TRP B 1 56 ? 9.961 -8.258 1.146 1 93.94 56 TRP B C 1
ATOM 1270 O O . TRP B 1 56 ? 10.82 -7.477 0.737 1 93.94 56 TRP B O 1
ATOM 1280 N N . ASP B 1 57 ? 9.422 -9.258 0.438 1 93.19 57 ASP B N 1
ATOM 1281 C CA . ASP B 1 57 ? 9.961 -9.57 -0.882 1 93.19 57 ASP B CA 1
ATOM 1282 C C . ASP B 1 57 ? 9.086 -8.977 -1.985 1 93.19 57 ASP B C 1
ATOM 1284 O O . ASP B 1 57 ? 9.547 -8.789 -3.113 1 93.19 57 ASP B O 1
ATOM 1288 N N . VAL B 1 58 ? 7.82 -8.734 -1.659 1 92.69 58 VAL B N 1
ATOM 1289 C CA . VAL B 1 58 ? 6.879 -8.125 -2.594 1 92.69 58 VAL B CA 1
ATOM 1290 C C . VAL B 1 58 ? 5.898 -7.234 -1.835 1 92.69 58 VAL B C 1
ATOM 1292 O O . VAL B 1 58 ? 5.422 -7.602 -0.758 1 92.69 58 VAL B O 1
ATOM 1295 N N . ALA B 1 59 ? 5.637 -6.152 -2.404 1 91.81 59 ALA B N 1
ATOM 1296 C CA . ALA B 1 59 ? 4.516 -5.32 -1.97 1 91.81 59 ALA B CA 1
ATOM 1297 C C . ALA B 1 59 ? 3.564 -5.035 -3.127 1 91.81 59 ALA B C 1
ATOM 1299 O O . ALA B 1 59 ? 3.994 -4.902 -4.273 1 91.81 59 ALA B O 1
ATOM 1300 N N . ALA B 1 60 ? 2.305 -4.965 -2.836 1 91.94 60 ALA B N 1
ATOM 1301 C CA . ALA B 1 60 ? 1.281 -4.699 -3.842 1 91.94 60 ALA B CA 1
ATOM 1302 C C . ALA B 1 60 ? 0.209 -3.76 -3.301 1 91.94 60 ALA B C 1
ATOM 1304 O O . ALA B 1 60 ? -0.149 -3.828 -2.123 1 91.94 60 ALA B O 1
ATOM 1305 N N . CYS B 1 61 ? -0.243 -2.91 -4.129 1 90.94 61 CYS B N 1
ATOM 1306 C CA . CYS B 1 61 ? -1.404 -2.062 -3.889 1 90.94 61 CYS B CA 1
ATOM 1307 C C . CYS B 1 61 ? -2.469 -2.277 -4.957 1 90.94 61 CYS B C 1
ATOM 1309 O O . CYS B 1 61 ? -2.219 -2.051 -6.141 1 90.94 61 CYS B O 1
ATOM 1311 N N . ILE B 1 62 ? -3.625 -2.709 -4.523 1 92.44 62 ILE B N 1
ATOM 1312 C CA . ILE B 1 62 ? -4.719 -2.992 -5.449 1 92.44 62 ILE B CA 1
ATOM 1313 C C . ILE B 1 62 ? -5.871 -2.023 -5.195 1 92.44 62 ILE B C 1
ATOM 1315 O O . ILE B 1 62 ? -6.191 -1.716 -4.047 1 92.44 62 ILE B O 1
ATOM 1319 N N . GLU B 1 63 ? -6.367 -1.479 -6.238 1 91.38 63 GLU B N 1
ATOM 1320 C CA . GLU B 1 63 ? -7.555 -0.632 -6.23 1 91.38 63 GLU B CA 1
ATOM 1321 C C . GLU B 1 63 ? -8.789 -1.407 -6.684 1 91.38 63 GLU B C 1
ATOM 1323 O O . GLU B 1 63 ? -8.797 -1.993 -7.77 1 91.38 63 GLU B O 1
ATOM 1328 N N . LEU B 1 64 ? -9.766 -1.381 -5.836 1 92.94 64 LEU B N 1
ATOM 1329 C CA . LEU B 1 64 ? -11.008 -2.084 -6.109 1 92.94 64 LEU B CA 1
ATOM 1330 C C . LEU B 1 64 ? -12.172 -1.103 -6.25 1 92.94 64 LEU B C 1
ATOM 1332 O O . LEU B 1 64 ? -12.07 0.047 -5.812 1 92.94 64 LEU B O 1
ATOM 1336 N N . ASP B 1 65 ? -13.211 -1.56 -6.793 1 92.25 65 ASP B N 1
ATOM 1337 C CA . ASP B 1 65 ? -14.328 -0.696 -7.18 1 92.25 65 ASP B CA 1
ATOM 1338 C C . ASP B 1 65 ? -14.961 -0.039 -5.957 1 92.25 65 ASP B C 1
ATOM 1340 O O . ASP B 1 65 ? -15.227 1.164 -5.957 1 92.25 65 ASP B O 1
ATOM 1344 N N . ASN B 1 66 ? -15.289 -0.841 -5.027 1 86.56 66 ASN B N 1
ATOM 1345 C CA . ASN B 1 66 ? -16.047 -0.366 -3.877 1 86.56 66 ASN B CA 1
ATOM 1346 C C . ASN B 1 66 ? -15.836 -1.265 -2.66 1 86.56 66 ASN B C 1
ATOM 1348 O O . ASN B 1 66 ? -15.047 -2.209 -2.707 1 86.56 66 ASN B O 1
ATOM 1352 N N . ALA B 1 67 ? -16.578 -0.955 -1.596 1 83.19 67 ALA B N 1
ATOM 1353 C CA . ALA B 1 67 ? -16.391 -1.605 -0.302 1 83.19 67 ALA B CA 1
ATOM 1354 C C . ALA B 1 67 ? -16.844 -3.059 -0.345 1 83.19 67 ALA B C 1
ATOM 1356 O O . ALA B 1 67 ? -16.516 -3.852 0.537 1 83.19 67 ALA B O 1
ATOM 1357 N N . GLU B 1 68 ? -17.656 -3.477 -1.346 1 85.56 68 GLU B N 1
ATOM 1358 C CA . GLU B 1 68 ? -18.109 -4.855 -1.481 1 85.56 68 GLU B CA 1
ATOM 1359 C C . GLU B 1 68 ? -17.141 -5.684 -2.314 1 85.56 68 GLU B C 1
ATOM 1361 O O . GLU B 1 68 ? -17.219 -6.914 -2.328 1 85.56 68 GLU B O 1
ATOM 1366 N N . SER B 1 69 ? -16.172 -5.031 -2.941 1 91.44 69 SER B N 1
ATOM 1367 C CA . SER B 1 69 ? -15.305 -5.656 -3.936 1 91.44 69 SER B CA 1
ATOM 1368 C C . SER B 1 69 ? -14.312 -6.609 -3.281 1 91.44 69 SER B C 1
ATOM 1370 O O . SER B 1 69 ? -13.922 -7.613 -3.879 1 91.44 69 SER B O 1
ATOM 1372 N N . PRO B 1 70 ? -13.875 -6.289 -2.051 1 88.44 70 PRO B N 1
ATOM 1373 C CA . PRO B 1 70 ? -12.914 -7.219 -1.45 1 88.44 70 PRO B CA 1
ATOM 1374 C C . PRO B 1 70 ? -13.43 -8.656 -1.407 1 88.44 70 PRO B C 1
ATOM 1376 O O . PRO B 1 70 ? -12.695 -9.594 -1.729 1 88.44 70 PRO B O 1
ATOM 1379 N N . LYS B 1 71 ? -14.633 -8.805 -1.043 1 88.12 71 LYS B N 1
ATOM 1380 C CA . LYS B 1 71 ? -15.195 -10.148 -1.028 1 88.12 71 LYS B CA 1
ATOM 1381 C C . LYS B 1 71 ? -15.281 -10.727 -2.438 1 88.12 71 LYS B C 1
ATOM 1383 O O . LYS B 1 71 ? -14.922 -11.883 -2.66 1 88.12 71 LYS B O 1
ATOM 1388 N N . GLU B 1 72 ? -15.781 -9.945 -3.328 1 93.88 72 GLU B N 1
ATOM 1389 C CA . GLU B 1 72 ? -15.844 -10.352 -4.73 1 93.88 72 GLU B CA 1
ATOM 1390 C C . GLU B 1 72 ? -14.461 -10.758 -5.246 1 93.88 72 GLU B C 1
ATOM 1392 O O . GLU B 1 72 ? -14.32 -11.781 -5.91 1 93.88 72 GLU B O 1
ATOM 1397 N N . PHE B 1 73 ? -13.5 -9.922 -4.926 1 94.5 73 PHE B N 1
ATOM 1398 C CA . PHE B 1 73 ? -12.117 -10.156 -5.336 1 94.5 73 PHE B CA 1
ATOM 1399 C C . PHE B 1 73 ? -11.594 -11.461 -4.75 1 94.5 73 PHE B C 1
ATOM 1401 O O . PHE B 1 73 ? -11.078 -12.312 -5.48 1 94.5 73 PHE B O 1
ATOM 1408 N N . GLN B 1 74 ? -11.812 -11.648 -3.514 1 91.88 74 GLN B N 1
ATOM 1409 C CA . GLN B 1 74 ? -11.273 -12.797 -2.801 1 91.88 74 GLN B CA 1
ATOM 1410 C C . GLN B 1 74 ? -11.891 -14.102 -3.307 1 91.88 74 GLN B C 1
ATOM 1412 O O . GLN B 1 74 ? -11.219 -15.125 -3.369 1 91.88 74 GLN B O 1
ATOM 1417 N N . GLU B 1 75 ? -13.094 -14.023 -3.684 1 94.75 75 GLU B N 1
ATOM 1418 C CA . GLU B 1 75 ? -13.82 -15.234 -4.055 1 94.75 75 GLU B CA 1
ATOM 1419 C C . GLU B 1 75 ? -13.797 -15.453 -5.562 1 94.75 75 GLU B C 1
ATOM 1421 O O . GLU B 1 75 ? -14.281 -16.469 -6.055 1 94.75 75 GLU B O 1
ATOM 1426 N N . HIS B 1 76 ? -13.297 -14.555 -6.246 1 97.06 76 HIS B N 1
ATOM 1427 C CA . HIS B 1 76 ? -13.289 -14.688 -7.695 1 97.06 76 HIS B CA 1
ATOM 1428 C C . HIS B 1 76 ? -12.461 -15.891 -8.141 1 97.06 76 HIS B C 1
ATOM 1430 O O . HIS B 1 76 ? -11.391 -16.156 -7.586 1 97.06 76 HIS B O 1
ATOM 1436 N N . PRO B 1 77 ? -12.891 -16.609 -9.148 1 97.56 77 PRO B N 1
ATOM 1437 C CA . PRO B 1 77 ? -12.188 -17.812 -9.602 1 97.56 77 PRO B CA 1
ATOM 1438 C C . PRO B 1 77 ? -10.75 -17.516 -10.039 1 97.56 77 PRO B C 1
ATOM 1440 O O . PRO B 1 77 ? -9.852 -18.328 -9.781 1 97.56 77 PRO B O 1
ATOM 1443 N N . GLU B 1 78 ? -10.555 -16.359 -10.586 1 97.31 78 GLU B N 1
ATOM 1444 C CA . GLU B 1 78 ? -9.234 -16.016 -11.109 1 97.31 78 GLU B CA 1
ATOM 1445 C C . GLU B 1 78 ? -8.266 -15.68 -9.977 1 97.31 78 GLU B C 1
ATOM 1447 O O . GLU B 1 78 ? -7.055 -15.586 -10.195 1 97.31 78 GLU B O 1
ATOM 1452 N N . HIS B 1 79 ? -8.742 -15.469 -8.781 1 97 79 HIS B N 1
ATOM 1453 C CA . HIS B 1 79 ? -7.871 -15.164 -7.648 1 97 79 HIS B CA 1
ATOM 1454 C C . HIS B 1 79 ? -7.492 -16.438 -6.887 1 97 79 HIS B C 1
ATOM 1456 O O . HIS B 1 79 ? -6.555 -16.422 -6.086 1 97 79 HIS B O 1
ATOM 1462 N N . VAL B 1 80 ? -8.086 -17.578 -7.195 1 95.44 80 VAL B N 1
ATOM 1463 C CA . VAL B 1 80 ? -7.875 -18.812 -6.457 1 95.44 80 VAL B CA 1
ATOM 1464 C C . VAL B 1 80 ? -6.434 -19.297 -6.645 1 95.44 80 VAL B C 1
ATOM 1466 O O . VAL B 1 80 ? -5.727 -19.547 -5.668 1 95.44 80 VAL B O 1
ATOM 1469 N N . ARG B 1 81 ? -6.016 -19.406 -7.828 1 95.62 81 ARG B N 1
ATOM 1470 C CA . ARG B 1 81 ? -4.684 -19.953 -8.094 1 95.62 81 ARG B CA 1
ATOM 1471 C C . ARG B 1 81 ? -3.604 -19.062 -7.477 1 95.62 81 ARG B C 1
ATOM 1473 O O . ARG B 1 81 ? -2.707 -19.562 -6.789 1 95.62 81 ARG B O 1
ATOM 1480 N N . PRO B 1 82 ? -3.645 -17.75 -7.711 1 96.62 82 PRO B N 1
ATOM 1481 C CA . PRO B 1 82 ? -2.639 -16.922 -7.039 1 96.62 82 PRO B CA 1
ATOM 1482 C C . PRO B 1 82 ? -2.652 -17.094 -5.523 1 96.62 82 PRO B C 1
ATOM 1484 O O . PRO B 1 82 ? -1.595 -17.078 -4.887 1 96.62 82 PRO B O 1
ATOM 1487 N N . ARG B 1 83 ? -3.768 -17.219 -5.012 1 95.81 83 ARG B N 1
ATOM 1488 C CA . ARG B 1 83 ? -3.865 -17.422 -3.566 1 95.81 83 ARG B CA 1
ATOM 1489 C C . ARG B 1 83 ? -3.207 -18.719 -3.143 1 95.81 83 ARG B C 1
ATOM 1491 O O . ARG B 1 83 ? -2.473 -18.766 -2.154 1 95.81 83 ARG B O 1
ATOM 1498 N N . GLU B 1 84 ? -3.455 -19.781 -3.834 1 96.62 84 GLU B N 1
ATOM 1499 C CA . GLU B 1 84 ? -2.846 -21.078 -3.559 1 96.62 84 GLU B CA 1
ATOM 1500 C C . GLU B 1 84 ? -1.328 -21.016 -3.697 1 96.62 84 GLU B C 1
ATOM 1502 O O . GLU B 1 84 ? -0.6 -21.547 -2.863 1 96.62 84 GLU B O 1
ATOM 1507 N N . LEU B 1 85 ? -0.907 -20.422 -4.762 1 97.88 85 LEU B N 1
ATOM 1508 C CA . LEU B 1 85 ? 0.528 -20.281 -4.977 1 97.88 85 LEU B CA 1
ATOM 1509 C C . LEU B 1 85 ? 1.166 -19.469 -3.85 1 97.88 85 LEU B C 1
ATOM 1511 O O . LEU B 1 85 ? 2.244 -19.828 -3.363 1 97.88 85 LEU B O 1
ATOM 1515 N N . SER B 1 86 ? 0.466 -18.375 -3.486 1 97.56 86 SER B N 1
ATOM 1516 C CA . SER B 1 86 ? 0.981 -17.562 -2.391 1 97.56 86 SER B CA 1
ATOM 1517 C C . SER B 1 86 ? 1.202 -18.406 -1.135 1 97.56 86 SER B C 1
ATOM 1519 O O . SER B 1 86 ? 2.24 -18.281 -0.481 1 97.56 86 SER B O 1
ATOM 1521 N N . ALA B 1 87 ? 0.284 -19.312 -0.838 1 96.69 87 ALA B N 1
ATOM 1522 C CA . ALA B 1 87 ? 0.385 -20.172 0.342 1 96.69 87 ALA B CA 1
ATOM 1523 C C . ALA B 1 87 ? 1.575 -21.109 0.232 1 96.69 87 ALA B C 1
ATOM 1525 O O . ALA B 1 87 ? 2.176 -21.484 1.242 1 96.69 87 ALA B O 1
ATOM 1526 N N . GLN B 1 88 ? 1.895 -21.469 -0.912 1 97.56 88 GLN B N 1
ATOM 1527 C CA . GLN B 1 88 ? 2.998 -22.391 -1.154 1 97.56 88 GLN B CA 1
ATOM 1528 C C . GLN B 1 88 ? 4.344 -21.672 -1.054 1 97.56 88 GLN B C 1
ATOM 1530 O O . GLN B 1 88 ? 5.309 -22.234 -0.523 1 97.56 88 GLN B O 1
ATOM 1535 N N . ILE B 1 89 ? 4.387 -20.469 -1.445 1 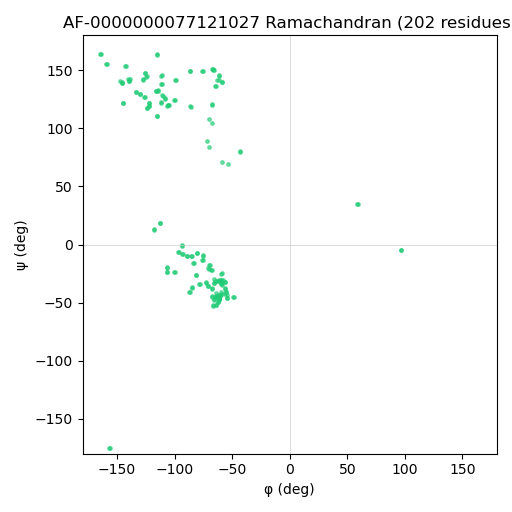98.38 89 ILE B N 1
ATOM 1536 C CA . ILE B 1 89 ? 5.703 -19.875 -1.646 1 98.38 89 ILE B CA 1
ATOM 1537 C C . ILE B 1 89 ? 6.004 -18.891 -0.519 1 98.38 89 ILE B C 1
ATOM 1539 O O . ILE B 1 89 ? 7.152 -18.469 -0.333 1 98.38 89 ILE B O 1
ATOM 1543 N N . CYS B 1 90 ? 5.008 -18.422 0.158 1 98.06 90 CYS B N 1
ATOM 1544 C CA . CYS B 1 90 ? 5.234 -17.375 1.141 1 98.06 90 CYS B CA 1
ATOM 1545 C C . CYS B 1 90 ? 5.328 -17.953 2.549 1 98.06 90 CYS B C 1
ATOM 1547 O O . CYS B 1 90 ? 4.578 -18.859 2.9 1 98.06 90 CYS B O 1
ATOM 1549 N N . ASP B 1 91 ? 6.215 -17.375 3.277 1 97.12 91 ASP B N 1
ATOM 1550 C CA . ASP B 1 91 ? 6.348 -17.641 4.707 1 97.12 91 ASP B CA 1
ATOM 1551 C C . ASP B 1 91 ? 5.395 -16.766 5.52 1 97.12 91 ASP B C 1
ATOM 1553 O O . ASP B 1 91 ? 4.887 -17.188 6.555 1 97.12 91 ASP B O 1
ATOM 1557 N N . ARG B 1 92 ? 5.234 -15.562 5.043 1 95.56 92 ARG B N 1
ATOM 1558 C CA . ARG B 1 92 ? 4.406 -14.555 5.691 1 95.56 92 ARG B CA 1
ATOM 1559 C C . ARG B 1 92 ? 3.75 -13.641 4.664 1 95.56 92 ARG B C 1
ATOM 1561 O O . ARG B 1 92 ? 4.363 -13.297 3.648 1 95.56 92 ARG B O 1
ATOM 1568 N N . ASN B 1 93 ? 2.531 -13.305 4.91 1 94.88 93 ASN B N 1
ATOM 1569 C CA . ASN B 1 93 ? 1.845 -12.266 4.156 1 94.88 93 ASN B CA 1
ATOM 1570 C C . ASN B 1 93 ? 0.989 -11.383 5.066 1 94.88 93 ASN B C 1
ATOM 1572 O O . ASN B 1 93 ? 0.502 -11.844 6.102 1 94.88 93 ASN B O 1
ATOM 1576 N N . GLU B 1 94 ? 0.988 -10.156 4.805 1 92.56 94 GLU B N 1
ATOM 1577 C CA . GLU B 1 94 ? 0.17 -9.18 5.52 1 92.56 94 GLU B CA 1
ATOM 1578 C C . GLU B 1 94 ? -0.609 -8.297 4.547 1 92.56 94 GLU B C 1
ATOM 1580 O O . GLU B 1 94 ? -0.057 -7.82 3.555 1 92.56 94 GLU B O 1
ATOM 1585 N N . THR B 1 95 ? -1.883 -8.188 4.773 1 90.62 95 THR B N 1
ATOM 1586 C CA . THR B 1 95 ? -2.723 -7.293 3.988 1 90.62 95 THR B CA 1
ATOM 1587 C C . THR B 1 95 ? -3.426 -6.277 4.887 1 90.62 95 THR B C 1
ATOM 1589 O O . THR B 1 95 ? -4.051 -6.652 5.883 1 90.62 95 THR B O 1
ATOM 1592 N N . VAL B 1 96 ? -3.184 -5.07 4.609 1 85.44 96 VAL B N 1
ATOM 1593 C CA . VAL B 1 96 ? -3.916 -3.975 5.23 1 85.44 96 VAL B CA 1
ATOM 1594 C C . VAL B 1 96 ? -4.91 -3.385 4.234 1 85.44 96 VAL B C 1
ATOM 1596 O O . VAL B 1 96 ? -4.531 -2.982 3.131 1 85.44 96 VAL B O 1
ATOM 1599 N N . SER B 1 97 ? -6.172 -3.414 4.566 1 77.81 97 SER B N 1
ATOM 1600 C CA . SER B 1 97 ? -7.219 -2.875 3.701 1 77.81 97 SER B CA 1
ATOM 1601 C C . SER B 1 97 ? -7.758 -1.556 4.242 1 77.81 97 SER B C 1
ATOM 1603 O O . SER B 1 97 ? -8.109 -1.46 5.422 1 77.81 97 SER B O 1
ATOM 1605 N N . ILE B 1 98 ? -7.629 -0.538 3.48 1 72.12 98 ILE B N 1
ATOM 1606 C CA . ILE B 1 98 ? -8.156 0.758 3.898 1 72.12 98 ILE B CA 1
ATOM 1607 C C . ILE B 1 98 ? -9.125 1.287 2.844 1 72.12 98 ILE B C 1
ATOM 1609 O O . ILE B 1 98 ? -8.914 1.093 1.645 1 72.12 98 ILE B O 1
ATOM 1613 N N . MET B 1 99 ? -10.391 1.474 3.195 1 62.5 99 MET B N 1
ATOM 1614 C CA . MET B 1 99 ? -11.367 2.143 2.336 1 62.5 99 MET B CA 1
ATOM 1615 C C . MET B 1 99 ? -11.023 3.621 2.178 1 62.5 99 MET B C 1
ATOM 1617 O O . MET B 1 99 ? -10.766 4.312 3.164 1 62.5 99 MET B O 1
ATOM 1621 N N . PHE B 1 100 ? -10.438 4.039 0.924 1 58.06 100 PHE B N 1
ATOM 1622 C CA . PHE B 1 100 ? -10.203 5.457 0.671 1 58.06 100 PHE B CA 1
ATOM 1623 C C . PHE B 1 100 ? -11.523 6.195 0.475 1 58.06 100 PHE B C 1
ATOM 1625 O O . PHE B 1 100 ? -12.375 5.758 -0.296 1 58.06 100 PHE B O 1
ATOM 1632 N N . GLU B 1 101 ? -12.328 6.684 1.411 1 48.94 101 GLU B N 1
ATOM 1633 C CA . GLU B 1 101 ? -13.258 7.723 0.97 1 48.94 101 GLU B CA 1
ATOM 1634 C C . GLU B 1 101 ? -12.516 8.859 0.28 1 48.94 101 GLU B C 1
ATOM 1636 O O . GLU B 1 101 ? -11.602 9.453 0.856 1 48.94 101 GLU B O 1
ATOM 1641 N N . VAL B 1 102 ? -11.961 8.555 -0.967 1 44.09 102 VAL B N 1
ATOM 1642 C CA . VAL B 1 102 ? -11.531 9.773 -1.653 1 44.09 102 VAL B CA 1
ATOM 1643 C C . VAL B 1 102 ? -12.594 10.852 -1.509 1 44.09 102 VAL B C 1
ATOM 1645 O O . VAL B 1 102 ? -13.727 10.688 -1.977 1 44.09 102 VAL B O 1
ATOM 1648 N N . GLU B 1 103 ? -12.695 11.57 -0.411 1 37.84 103 GLU B N 1
ATOM 1649 C CA . GLU B 1 103 ? -13.578 12.734 -0.51 1 37.84 103 GLU B CA 1
ATOM 1650 C C . GLU B 1 103 ? -13.133 13.664 -1.634 1 37.84 103 GLU B C 1
ATOM 1652 O O . GLU B 1 103 ? -11.938 13.797 -1.909 1 37.84 103 GLU B O 1
#

Foldseek 3Di:
DKKKKKKFFAWDPPFDPVLVVVLVVLVQCCVVVQPQWPDKDKDADDPVCNVVSVRTGMMMMIIGNDPCVVVVSCPPPSVVVSVVSSVRTTPDMDMDIDGPPPD/DKKKKKKFFAWDPPFDPVLVVVLVVLVQCCVVVQPQWPDKDKDADDPVCNVVSVRTGMMMMIIGNAPCVVVVSCPPPSVVVSVVSSVRTTPDMDMDIDGPPVD

Nearest PDB structures (foldseek):
  5b0f-assembly1_B  TM=8.209E-01  e=1.253E-08  Cannabis sativa
  3fmb-assembly1_B  TM=7.879E-01  e=4.445E-09  Bacteroides fragilis NCTC 9343
  5b0g-assembly1_A-2  TM=8.450E-01  e=3.787E-08  Cannabis sativa
  8oz4-assembly1_A  TM=8.511E-01  e=1.856E-07  Populus tremula
  3bn7-assembly1_A-2  TM=8.034E-01  e=1.144E-07  Caulobacter vibrioides CB15

pLDDT: mean 90.31, std 10.73, range [37.69, 98.38]

Secondary structure (DSSP, 8-state):
--EEEEEEEEE-TT--HHHHHHHHHHHHTHHHH-TTEEEEEEE---GGGGGGGTT-SEEEEEEESSTTHHHHHHH-HHHHHHHHHHHHHEEEEEEEEEE----/--EEEEEEEEE-TT--HHHHHHHHHHHHTHHHH-TTEEEEEEE---GGGGGGGTT-SEEEEEEESSTTHHHHHHH-HHHHHHHHHHHHHEEEEEEEEEE----

Organism: Leptosphaeria maculans (strain JN3 / isolate v23.1.3 / race Av1-4-5-6-7-8) (NCBI:txid985895)

Sequence (206 aa):
MPFYQMSFFKFKPDADPALIQEWLAISKTMPEKIPCVRSLVAGRPAGQFKHLAKGWDVAACIELDNAESPKEFQEHPEHVRPRELSAQICDRNETVSIMFEVEMPFYQMSFFKFKPDADPALIQEWLAISKTMPEKIPCVRSLVAGRPAGQFKHLAKGWDVAACIELDNAESPKEFQEHPEHVRPRELSAQICDRNETVSIMFEVE

Solvent-accessible surface area (backbone atoms only — not comparable to full-atom values): 10759 Å² total; per-residue (Å²): 95,45,20,36,37,39,36,38,33,22,63,34,95,79,42,55,66,68,56,52,53,50,37,52,58,55,58,70,43,37,48,82,73,37,85,51,34,73,39,72,48,57,22,38,43,44,82,93,41,41,80,43,24,74,76,42,52,32,40,35,43,34,34,24,54,26,88,68,27,62,59,52,51,64,66,31,76,83,40,46,59,48,50,53,47,46,64,69,32,36,70,45,72,49,70,41,34,29,33,20,63,73,122,95,46,20,38,37,40,36,37,34,22,64,34,94,80,41,55,66,69,57,52,52,50,38,52,57,55,59,70,44,38,47,82,73,36,84,51,33,74,39,71,48,56,22,36,44,44,82,92,40,42,78,43,24,75,76,40,51,32,40,34,42,35,34,24,55,27,87,67,27,60,61,53,50,67,68,31,75,82,40,47,60,48,51,52,47,45,63,71,32,36,70,45,73,50,69,40,33,29,34,21,65,72,122

InterPro domains:
  IPR011008 Dimeric alpha-beta barrel [SSF54909] (4-92)
  IPR013097 Stress responsive alpha+beta-barrel [PF07876] (6-92)
  IPR013097 Stress responsive alpha+beta-barrel [PS51502] (3-98)
  IPR013097 Stress responsive alpha+beta-barrel [SM00886] (3-102)

Radius of gyration: 16.98 Å; Cα contacts (8 Å, |Δi|>4): 404; chains: 2; bounding box: 38×44×39 Å

=== Feature glossary ===
A reading guide for the features in this record.

Start from the sequence.

  · Sequence gives the chain of amino acids in standard one-letter code (A=alanine, C=cysteine, …, Y=tyrosine), read N→C. It is the only feature that is directly encoded by the gene; all structural features are derived from the folded form of this sequence.

Fold it, and you get atomic coordinates and the backbone conformation that goes with them.

  · The mmCIF table is the protein's shape written out atom by atom. For each backbone N, Cα, C, and carbonyl O, it records an (x, y, z) coordinate triple in Å plus the residue type, chain letter, and residue number.

  · Backbone dihedral angles. Every residue except chain termini has a φ (preceding-C → N → Cα → C) and a ψ (N → Cα → C → next-N). They are reported in degrees following the IUPAC sign convention. Secondary structure is essentially a statement about which (φ, ψ) basin each residue occupies.

  · DSSP 8-state secondary structure assigns each residue one of H (α-helix), G (3₁₀-helix), I (π-helix), E (extended β-strand), B (isolated β-bridge), T (hydrogen-bonded turn), S (bend), or '-' (coil). The assignment is computed from backbone hydrogen-bond geometry via the Kabsch–Sander algorithm.

  · P-SEA three-state annotation labels each residue as helix, strand, or coil based purely on the geometry of the Cα trace. It serves as a fallback when the full backbone (and thus DSSP) is unavailable.

Summarize the fold with a handful of shape descriptors and a per-residue structural alphabet.

  · Radius of gyration (Rg) is the root-mean-square distance of Cα atoms from their centroid — a single number for overall size and compactness. A globular domain of N residues has Rg ≈ 2.2·N^0.38 Å; an extended or disordered chain has a much larger Rg. The Cα contact count is the number of residue pairs whose Cα atoms are within 8 Å and are more than four positions apart in sequence — a standard proxy for tertiary packing density. The bounding box is the smallest axis-aligned box enclosing all Cα atoms.

  · Foldseek's 3Di representation compresses backbone geometry into a per-residue letter drawn from a learned twenty-state alphabet. It captures the tertiary interaction pattern around each residue — which residues are packed against it in space, regardless of where they are in sequence.

  · Accessible surface area quantifies burial. A residue with SASA near zero is packed into the hydrophobic core; one with SASA >100 Å² sits on the surface. Computed here via the Shrake–Rupley numerical algorithm with a 1.4 Å probe.

Ask how reliable the model is.

  · For AlphaFold models, the B-factor field carries pLDDT — the model's own estimate of local accuracy on a 0–100 scale. Regions with pLDDT<50 should be treated as essentially unmodeled; they often correspond to intrinsically disordered segments.

  · For experimental (PDB) structures, the B-factor (temperature factor) quantifies the positional spread of each atom in the crystal — a combination of thermal vibration and static disorder — in units of Å². High B-factors mark flexible loops or poorly resolved regions; low B-factors mark the rigid, well-ordered core.

  · PAE(i, j) answers: if I align the predicted and true structures on residue i, how far off (in Å) do I expect residue j to be? A block-diagonal PAE matrix with low values on the blocks and high values off-diagonal is the signature of a multi-domain protein with confidently predicted domains but uncertain inter-domain orientation.

Place it in context: what it resembles, what it is annotated as, and how it looks.

  · Structural nearest neighbors (via Foldseek easy-search vs the PDB). Reported per hit: target PDB id, E-value, and alignment TM-score. A TM-score above ~0.5 is the conventional threshold for 'same fold'.

  · Functional annotations link the protein to curated databases. InterPro entries identify conserved domains and families by matching the sequence against member-database signatures (Pfam, PROSITE, CDD, …). Gene Ontology (GO) terms describe molecular function, biological process, and cellular component in a controlled vocabulary. CATH places the structure in a hierarchical fold classification (Class/Architecture/Topology/Homologous-superfamily). The organism is the source species.

  · Plot images: a contact map (which residues are close in 3D, as an N×N binary image), a Ramachandran scatter (backbone torsion angles, revealing secondary-structure composition at a glance), and — for AlphaFold structures — a PAE heatmap (pairwise prediction confidence).

  · Structure images are PyMOL renders from six orthogonal camera directions. Cartoon representation draws helices as coils and strands as arrows; sticks shows the backbone as bonds; surface shows the solvent-excluded envelope. Rainbow coloring maps sequence position to hue (blue→red, N→C); chain coloring assigns a distinct color per polypeptide.